Protein AF-A0AAV7Y133-F1 (afdb_monomer_lite)

Radius of gyration: 75.49 Å; chains: 1; bounding box: 147×31×239 Å

Structure (mmCIF, N/CA/C/O backbone):
data_AF-A0AAV7Y133-F1
#
_entry.id   AF-A0AAV7Y133-F1
#
loop_
_atom_site.group_PDB
_atom_site.id
_atom_site.type_symbol
_atom_site.label_atom_id
_atom_site.label_alt_id
_atom_site.label_comp_id
_atom_site.label_asym_id
_atom_site.label_entity_id
_atom_site.label_seq_id
_atom_site.pdbx_PDB_ins_code
_atom_site.Cartn_x
_atom_site.Cartn_y
_atom_site.Cartn_z
_atom_site.occupancy
_atom_site.B_iso_or_equiv
_atom_site.auth_seq_id
_atom_site.auth_comp_id
_atom_site.auth_asym_id
_atom_site.auth_atom_id
_atom_site.pdbx_PDB_model_num
ATOM 1 N N . MET A 1 1 ? -11.295 20.168 42.377 1.00 35.78 1 MET A N 1
ATOM 2 C CA . MET A 1 1 ? -12.541 19.412 42.622 1.00 35.78 1 MET A CA 1
ATOM 3 C C . MET A 1 1 ? -12.724 18.466 41.448 1.00 35.78 1 MET A C 1
ATOM 5 O O . MET A 1 1 ? -12.890 18.943 40.336 1.00 35.78 1 MET A O 1
ATOM 9 N N . SER A 1 2 ? -12.528 17.164 41.669 1.00 39.09 2 SER A N 1
ATOM 10 C CA . SER A 1 2 ? -12.532 16.144 40.611 1.00 39.09 2 SER A CA 1
ATOM 11 C C . SER A 1 2 ? -13.944 15.971 40.058 1.00 39.09 2 SER A C 1
ATOM 13 O O . SER A 1 2 ? -14.876 15.802 40.844 1.00 39.09 2 SER A O 1
ATOM 15 N N . ALA A 1 3 ? -14.109 16.025 38.735 1.00 46.22 3 ALA A N 1
ATOM 16 C CA . ALA A 1 3 ? -15.370 15.689 38.084 1.00 46.22 3 ALA A CA 1
ATOM 17 C C . ALA A 1 3 ? -15.732 14.248 38.469 1.00 46.22 3 ALA A C 1
ATOM 19 O O . ALA A 1 3 ? -14.969 13.325 38.193 1.00 46.22 3 ALA A O 1
ATOM 20 N N . LYS A 1 4 ? -16.847 14.061 39.184 1.00 53.31 4 LYS A N 1
ATOM 21 C CA . LYS A 1 4 ? -17.422 12.733 39.417 1.00 53.31 4 LYS A CA 1
ATOM 22 C C . LYS A 1 4 ? -17.745 12.187 38.029 1.00 53.31 4 LYS A C 1
ATOM 24 O O . LYS A 1 4 ? -18.619 12.739 37.368 1.00 53.31 4 LYS A O 1
ATOM 29 N N . GLU A 1 5 ? -17.006 11.177 37.578 1.00 59.19 5 GLU A N 1
ATOM 30 C CA . GLU A 1 5 ? -17.342 10.418 36.377 1.00 59.19 5 GLU A CA 1
ATOM 31 C C . GLU A 1 5 ? -18.717 9.794 36.607 1.00 59.19 5 GLU A C 1
ATOM 33 O O . GLU A 1 5 ? -18.884 8.796 37.310 1.00 59.19 5 GLU A O 1
ATOM 38 N N . ILE A 1 6 ? -19.730 10.475 36.086 1.00 60.53 6 ILE A N 1
ATOM 39 C CA . ILE A 1 6 ? -21.061 9.930 35.902 1.00 60.53 6 ILE A CA 1
ATOM 40 C C . ILE A 1 6 ? -20.857 8.759 34.935 1.00 60.53 6 ILE A C 1
ATOM 42 O O . ILE A 1 6 ? -20.149 8.887 33.945 1.00 60.53 6 ILE A O 1
ATOM 46 N N . ASN A 1 7 ? -21.328 7.561 35.280 1.00 71.50 7 ASN A N 1
ATOM 47 C CA . ASN A 1 7 ? -21.102 6.412 34.411 1.00 71.50 7 ASN A CA 1
ATOM 48 C C . ASN A 1 7 ? -22.272 5.442 34.496 1.00 71.50 7 ASN A C 1
ATOM 50 O O . ASN A 1 7 ? -22.545 4.832 35.533 1.00 71.50 7 ASN A O 1
ATOM 54 N N . CYS A 1 8 ? -22.970 5.299 33.371 1.00 84.62 8 CYS A N 1
ATOM 55 C CA . CYS A 1 8 ? -23.987 4.273 33.212 1.00 84.62 8 CYS A CA 1
ATOM 56 C C . CYS A 1 8 ? -23.310 2.889 33.197 1.00 84.62 8 CYS A C 1
ATOM 58 O O . CYS A 1 8 ? -22.372 2.707 32.420 1.00 84.62 8 CYS A O 1
ATOM 60 N N . PRO A 1 9 ? -23.809 1.870 33.932 1.00 83.19 9 PRO A N 1
ATOM 61 C CA . PRO A 1 9 ? -23.156 0.552 34.069 1.00 83.19 9 PRO A CA 1
ATOM 62 C C . PRO A 1 9 ? -22.805 -0.192 32.769 1.00 83.19 9 PRO A C 1
ATOM 64 O O . PRO A 1 9 ? -22.041 -1.144 32.769 1.00 83.19 9 PRO A O 1
ATOM 67 N N . CYS A 1 10 ? -23.371 0.229 31.647 1.00 84.69 10 CYS A N 1
ATOM 68 C CA . CYS A 1 10 ? -23.055 -0.253 30.305 1.00 84.69 10 CYS A CA 1
ATOM 69 C C . CYS A 1 10 ? -21.712 0.244 29.717 1.00 84.69 10 CYS A C 1
ATOM 71 O O . CYS A 1 10 ? -21.434 -0.074 28.565 1.00 84.69 10 CYS A O 1
ATOM 73 N N . GLY A 1 11 ? -20.951 1.104 30.410 1.00 81.56 11 GLY A N 1
ATOM 74 C CA . GLY A 1 11 ? -19.594 1.542 30.018 1.00 81.56 11 GLY A CA 1
ATOM 75 C C . GLY A 1 11 ? -19.478 2.471 28.797 1.00 81.56 11 GLY A C 1
ATOM 76 O O . GLY A 1 11 ? -18.395 2.926 28.457 1.00 81.56 11 GLY A O 1
ATOM 77 N N . GLN A 1 12 ? -20.581 2.756 28.111 1.00 80.69 12 GLN A N 1
ATOM 78 C CA . GLN A 1 12 ? -20.617 3.671 26.964 1.00 80.69 12 GLN A CA 1
ATOM 79 C C . GLN A 1 12 ? -20.637 5.145 27.420 1.00 80.69 12 GLN A C 1
ATOM 81 O O . GLN A 1 12 ? -21.245 5.426 28.456 1.00 80.69 12 GLN A O 1
ATOM 86 N N . PRO A 1 13 ? -20.083 6.085 26.627 1.00 78.38 13 PRO A N 1
ATOM 87 C CA . PRO A 1 13 ? -19.916 7.485 27.018 1.00 78.38 13 PRO A CA 1
ATOM 88 C C . PRO A 1 13 ? -21.241 8.198 27.320 1.00 78.38 13 PRO A C 1
ATOM 90 O O . PRO A 1 13 ? -22.284 7.903 26.722 1.00 78.38 13 PRO A O 1
ATOM 93 N N . ASP A 1 14 ? -21.171 9.193 28.204 1.00 80.12 14 ASP A N 1
ATOM 94 C CA . ASP A 1 14 ? -22.294 10.020 28.655 1.00 80.12 14 ASP A CA 1
ATOM 95 C C . ASP A 1 14 ? -22.783 10.990 27.572 1.00 80.12 14 ASP A C 1
ATOM 97 O O . ASP A 1 14 ? 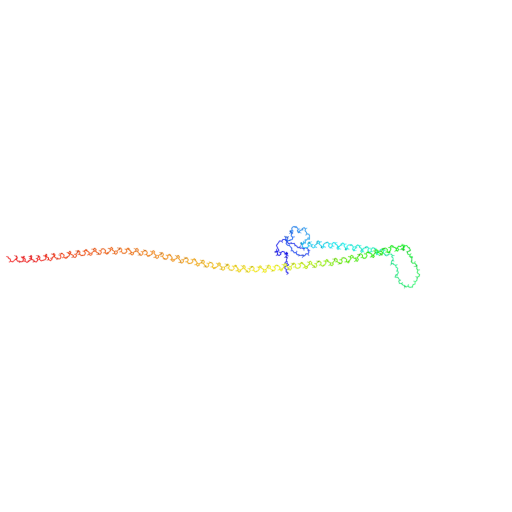-22.552 12.199 27.604 1.00 80.12 14 ASP A O 1
ATOM 101 N N . LYS A 1 15 ? -23.474 10.456 26.565 1.00 79.56 15 LYS A N 1
ATOM 102 C CA . LYS A 1 15 ? -24.118 11.253 25.518 1.00 79.56 15 LYS A CA 1
ATOM 103 C C . LYS A 1 15 ? -25.638 11.181 25.649 1.00 79.56 15 LYS A C 1
ATOM 105 O O . LYS A 1 15 ? -26.231 10.109 25.524 1.00 79.56 15 LYS A O 1
ATOM 110 N N . GLY A 1 16 ? -26.267 12.345 25.822 1.00 86.62 16 GLY A N 1
ATOM 111 C CA . GLY A 1 16 ? -27.721 12.518 25.761 1.00 86.62 16 GLY A CA 1
ATOM 112 C C . GLY A 1 16 ? -28.427 12.536 27.120 1.00 86.62 16 GLY A C 1
ATOM 113 O O . GLY A 1 16 ? -27.882 12.998 28.116 1.00 86.62 16 GLY A O 1
ATOM 114 N N . PHE A 1 17 ? -29.688 12.093 27.140 1.00 91.19 17 PHE A N 1
ATOM 115 C CA . PHE A 1 17 ? -30.528 12.089 28.342 1.00 91.19 17 PHE A CA 1
ATOM 116 C C . PHE A 1 17 ? -30.059 11.029 29.346 1.00 91.19 17 PHE A C 1
ATOM 118 O O . PHE A 1 17 ? -29.989 9.840 29.018 1.00 91.19 17 PHE A O 1
ATOM 125 N N . MET A 1 18 ? -29.809 11.476 30.574 1.00 90.88 18 MET A N 1
ATOM 126 C CA . MET A 1 18 ? -29.428 10.646 31.710 1.00 90.88 18 MET A CA 1
ATOM 127 C C . MET A 1 18 ? -30.472 10.777 32.821 1.00 90.88 18 MET A C 1
ATOM 129 O O . MET A 1 18 ? -31.099 11.826 32.976 1.00 90.88 18 MET A O 1
ATOM 133 N N . ILE A 1 19 ? -30.655 9.710 33.590 1.00 91.88 19 ILE A N 1
ATOM 134 C CA . ILE A 1 19 ? -31.554 9.653 34.740 1.00 91.88 19 ILE A CA 1
ATOM 135 C C . ILE A 1 19 ? -30.846 8.987 35.917 1.00 91.88 19 ILE A C 1
ATOM 137 O O . ILE A 1 19 ? -30.227 7.934 35.769 1.00 91.88 19 ILE A O 1
ATOM 141 N N . GLU A 1 20 ? -30.925 9.610 37.084 1.00 91.62 20 GLU A N 1
ATOM 142 C CA . GLU A 1 20 ? -30.367 9.089 38.328 1.00 91.62 20 GLU A CA 1
ATOM 143 C C . GLU A 1 20 ? -31.380 8.191 39.040 1.00 91.62 20 GLU A C 1
ATOM 145 O O . GLU A 1 20 ? -32.574 8.485 39.086 1.00 91.62 20 GLU A O 1
ATOM 150 N N . CYS A 1 21 ? -30.914 7.073 39.594 1.00 90.25 21 CYS A N 1
ATOM 151 C CA . CYS A 1 21 ? -31.730 6.244 40.474 1.00 90.25 21 CYS A CA 1
ATOM 152 C C . CYS A 1 21 ? -31.817 6.878 41.867 1.00 90.25 21 CYS A C 1
ATOM 154 O O . CYS A 1 21 ? -30.809 6.926 42.567 1.00 90.25 21 CYS A O 1
ATOM 156 N N . ASP A 1 22 ? -33.024 7.205 42.338 1.00 89.81 22 ASP A N 1
ATOM 157 C CA . ASP A 1 22 ? -33.282 7.814 43.661 1.00 89.81 22 ASP A CA 1
ATOM 158 C C . ASP A 1 22 ? -32.864 6.952 44.872 1.00 89.81 22 ASP A C 1
ATOM 160 O O . ASP A 1 22 ? -33.067 7.342 46.021 1.00 89.81 22 ASP A O 1
ATOM 164 N N . ARG A 1 23 ? -32.361 5.732 44.647 1.00 82.31 23 ARG A N 1
ATOM 165 C CA . ARG A 1 23 ? -31.934 4.818 45.718 1.00 82.31 23 ARG A CA 1
ATOM 166 C C . ARG A 1 23 ? -30.438 4.559 45.741 1.00 82.31 23 ARG A C 1
ATOM 168 O O . ARG A 1 23 ? -29.864 4.527 46.820 1.00 82.31 23 ARG A O 1
ATOM 175 N N . CYS A 1 24 ? -29.840 4.265 44.590 1.00 86.19 24 CYS A N 1
ATOM 176 C CA . CYS A 1 24 ? -28.416 3.939 44.515 1.00 86.19 24 CYS A CA 1
ATOM 177 C C . CYS A 1 24 ? -27.563 5.078 43.953 1.00 86.19 24 CYS A C 1
ATOM 179 O O . CYS A 1 24 ? -26.359 4.887 43.843 1.00 86.19 24 CYS A O 1
ATOM 181 N N . GLU A 1 25 ? -28.174 6.206 43.566 1.00 87.06 25 GLU A N 1
ATOM 182 C CA . GLU A 1 25 ? -27.498 7.402 43.027 1.00 87.06 25 GLU A CA 1
ATOM 183 C C . GLU A 1 25 ? -26.647 7.115 41.772 1.00 87.06 25 GLU A C 1
ATOM 185 O O . GLU A 1 25 ? -25.812 7.905 41.338 1.00 87.06 25 GLU A O 1
ATOM 190 N N . VAL A 1 26 ? -26.862 5.950 41.152 1.00 85.44 26 VAL A N 1
ATOM 191 C CA . VAL A 1 26 ? -26.232 5.587 39.885 1.00 85.44 26 VAL A CA 1
ATOM 192 C C . VAL A 1 26 ? -27.018 6.243 38.761 1.00 85.44 26 VAL A C 1
ATOM 194 O O . VAL A 1 26 ? -28.248 6.141 38.699 1.00 85.44 26 VAL A O 1
ATOM 197 N N . TRP A 1 27 ? -26.289 6.875 37.853 1.00 90.75 27 TRP A N 1
ATOM 198 C CA . TRP A 1 27 ? -26.829 7.501 36.659 1.00 90.75 27 TRP A CA 1
ATOM 199 C C . TRP A 1 27 ? -26.917 6.500 35.515 1.00 90.75 27 TRP A C 1
ATOM 201 O O . TRP A 1 27 ? -26.001 5.718 35.281 1.00 90.75 27 TRP A O 1
ATOM 211 N N . TYR A 1 28 ? -28.021 6.535 34.781 1.00 90.69 28 TYR A N 1
ATOM 212 C CA . TYR A 1 28 ? -28.291 5.656 33.653 1.00 90.69 28 TYR A CA 1
ATOM 213 C C . TYR A 1 28 ? -28.605 6.481 32.416 1.00 90.69 28 TYR A C 1
ATOM 215 O O . TYR A 1 28 ? -29.331 7.471 32.488 1.00 90.69 28 TYR A O 1
ATOM 223 N N . ARG A 1 29 ? -28.149 6.026 31.248 1.00 91.88 29 ARG A N 1
ATOM 224 C CA . ARG A 1 29 ? -28.672 6.543 29.981 1.00 91.88 29 ARG A CA 1
ATOM 225 C C . ARG A 1 29 ? -30.146 6.195 29.859 1.00 91.88 29 ARG A C 1
ATOM 227 O O . ARG A 1 29 ? -30.528 5.063 30.149 1.00 91.88 29 ARG A O 1
ATOM 234 N N . GLY A 1 30 ? -30.945 7.123 29.337 1.00 90.44 30 GLY A N 1
ATOM 235 C CA . GLY A 1 30 ? -32.368 6.906 29.063 1.00 90.44 30 GLY A CA 1
ATOM 236 C C . GLY A 1 30 ? -32.668 5.562 28.389 1.00 90.44 30 GLY A C 1
ATOM 237 O O . GLY A 1 30 ? -33.411 4.769 28.962 1.00 90.44 30 GLY A O 1
ATOM 238 N N . PRO A 1 31 ? -32.023 5.234 27.250 1.00 89.69 31 PRO A N 1
ATOM 239 C CA . PRO A 1 31 ? -32.192 3.937 26.596 1.00 89.69 31 PRO A CA 1
ATOM 240 C C . PRO A 1 31 ? -31.869 2.731 27.491 1.00 89.69 31 PRO A C 1
ATOM 242 O O . PRO A 1 31 ? -32.621 1.763 27.493 1.00 89.69 31 PRO A O 1
ATOM 245 N N . CYS A 1 32 ? -30.797 2.793 28.290 1.00 89.38 32 CYS A N 1
ATOM 246 C CA . CYS A 1 32 ? -30.420 1.720 29.220 1.00 89.38 32 CYS A CA 1
ATOM 247 C C . CYS A 1 32 ? -31.411 1.580 30.385 1.00 89.38 32 CYS A C 1
ATOM 249 O O . CYS A 1 32 ? -31.604 0.490 30.913 1.00 89.38 32 CYS A O 1
ATOM 251 N N . ALA A 1 33 ? -32.030 2.688 30.787 1.00 89.00 33 ALA A N 1
ATOM 252 C CA . ALA A 1 33 ? -33.072 2.749 31.803 1.00 89.00 33 ALA A CA 1
ATOM 253 C C . ALA A 1 33 ? -34.471 2.385 31.269 1.00 89.00 33 ALA A C 1
ATOM 255 O O . ALA A 1 33 ? -35.404 2.273 32.065 1.00 89.00 33 ALA A O 1
ATOM 256 N N . GLY A 1 34 ? -34.640 2.242 29.947 1.00 90.38 34 GLY A N 1
ATOM 257 C CA . GLY A 1 34 ? -35.956 2.133 29.312 1.00 90.38 34 GLY A CA 1
ATOM 258 C C . GLY A 1 34 ? -36.814 3.392 29.488 1.00 90.38 34 GLY A C 1
ATOM 259 O O . GLY A 1 34 ? -38.040 3.316 29.461 1.00 90.38 34 GLY A O 1
ATOM 260 N N . GLU A 1 35 ? -36.188 4.551 29.706 1.00 92.75 35 GLU A N 1
ATOM 261 C CA . GLU A 1 35 ? -36.860 5.822 29.963 1.00 92.75 35 GLU A CA 1
ATOM 262 C C . GLU A 1 35 ? -36.503 6.882 28.925 1.00 92.75 35 GLU A C 1
ATOM 264 O O . GLU A 1 35 ? -35.408 6.933 28.365 1.00 92.75 35 GLU A O 1
ATOM 269 N N . THR A 1 36 ? -37.436 7.804 28.718 1.00 92.12 36 THR A N 1
ATOM 270 C CA . THR A 1 36 ? -37.233 8.983 27.875 1.00 92.12 36 THR A CA 1
ATOM 271 C C . THR A 1 36 ? -37.313 10.250 28.717 1.00 92.12 36 THR A C 1
ATOM 273 O O . THR A 1 36 ? -38.000 10.281 29.738 1.00 92.12 36 THR A O 1
ATOM 276 N N . ALA A 1 37 ? -36.692 11.335 28.245 1.00 89.56 37 ALA A N 1
ATOM 277 C CA . ALA A 1 37 ? -36.744 12.639 28.911 1.00 89.56 37 ALA A CA 1
ATOM 278 C C . ALA A 1 37 ? -38.178 13.176 29.103 1.00 89.56 37 ALA A C 1
ATOM 280 O O . ALA A 1 37 ? -38.421 14.014 29.965 1.00 89.56 37 ALA A O 1
ATOM 281 N N . LYS A 1 38 ? -39.140 12.721 28.286 1.00 90.50 38 LYS A N 1
ATOM 282 C CA . LYS A 1 38 ? -40.564 13.058 28.441 1.00 90.50 38 LYS A CA 1
ATOM 283 C C . LYS A 1 38 ? -41.217 12.242 29.559 1.00 90.50 38 LYS A C 1
ATOM 285 O O . LYS A 1 38 ? -41.965 12.795 30.354 1.00 90.50 38 LYS A O 1
ATOM 290 N N . SER A 1 39 ? -40.912 10.946 29.628 1.00 88.06 39 SER A N 1
ATOM 291 C CA . SER A 1 39 ? -41.431 10.030 30.650 1.00 88.06 39 SER A CA 1
ATOM 292 C C . SER A 1 39 ? -40.904 10.363 32.052 1.00 88.06 39 SER A C 1
ATOM 294 O O . SER A 1 39 ? -41.657 10.291 33.022 1.00 88.06 39 SER A O 1
ATOM 296 N N . SER A 1 40 ? -39.643 10.793 32.168 1.00 87.94 40 SER A N 1
ATOM 297 C CA . SER A 1 40 ? -39.028 11.120 33.461 1.00 87.94 40 SER A CA 1
ATOM 298 C C . SER A 1 40 ? -39.624 12.359 34.124 1.00 87.94 40 SER A C 1
ATOM 3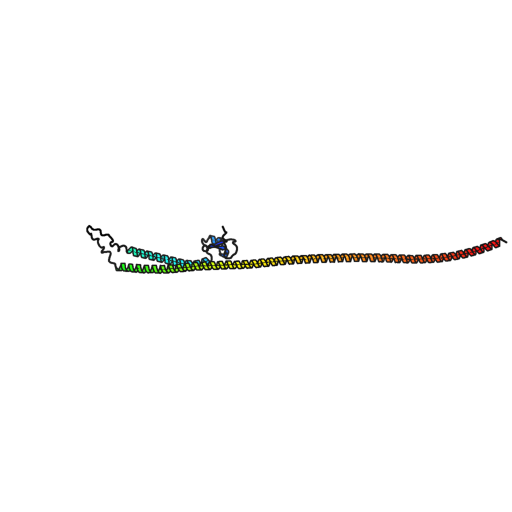00 O O . SER A 1 40 ? -39.805 12.366 35.335 1.00 87.94 40 SER A O 1
ATOM 302 N N . LYS A 1 41 ? -40.014 13.377 33.347 1.00 87.19 41 LYS A N 1
ATOM 303 C CA . LYS A 1 41 ? -40.638 14.604 33.878 1.00 87.19 41 LYS A CA 1
ATOM 304 C C . LYS A 1 41 ? -41.929 14.342 34.657 1.00 87.19 41 LYS A C 1
ATOM 306 O O . LYS A 1 41 ? -42.262 15.110 35.551 1.00 87.19 41 LYS A O 1
ATOM 311 N N . ASN A 1 42 ? -42.629 13.253 34.342 1.00 89.00 42 ASN A N 1
ATOM 312 C CA . ASN A 1 42 ? -43.883 12.874 34.994 1.00 89.00 42 ASN A CA 1
ATOM 313 C C . ASN A 1 42 ? -43.681 11.903 36.172 1.00 89.00 42 ASN A C 1
ATOM 315 O O . ASN A 1 42 ? -44.660 11.426 36.746 1.00 89.00 42 ASN A O 1
ATOM 319 N N . LYS A 1 43 ? -42.432 11.574 36.530 1.00 84.00 43 LYS A N 1
ATOM 320 C CA . LYS A 1 43 ? -42.097 10.626 37.598 1.00 84.00 43 LYS A CA 1
ATOM 321 C C . LYS A 1 43 ? -41.284 11.350 38.676 1.00 84.00 43 LYS A C 1
ATOM 323 O O . LYS A 1 43 ? -40.100 11.581 38.467 1.00 84.00 43 LYS A O 1
ATOM 328 N N . PRO A 1 44 ? -41.877 11.673 39.842 1.00 83.19 44 PRO A N 1
ATOM 329 C CA . PRO A 1 44 ? -41.158 12.372 40.910 1.00 83.19 44 PRO A CA 1
ATOM 330 C C . PRO A 1 44 ? -40.057 11.514 41.544 1.00 83.19 44 PRO A C 1
ATOM 332 O O . PRO A 1 44 ? -39.179 12.059 42.197 1.00 83.19 44 PRO A O 1
ATOM 335 N N . LYS A 1 45 ? -40.130 10.184 41.381 1.00 90.00 45 LYS A N 1
ATOM 336 C CA . LYS A 1 45 ? -39.058 9.247 41.725 1.00 90.00 45 LYS A CA 1
ATOM 337 C C . LYS A 1 45 ? -38.922 8.167 40.660 1.00 90.00 45 LYS A C 1
ATOM 339 O O . LYS A 1 45 ? -39.930 7.597 40.226 1.00 90.00 45 LYS A O 1
ATOM 344 N N . TRP A 1 46 ? -37.692 7.834 40.303 1.00 91.94 46 TRP A N 1
ATOM 345 C CA . TRP A 1 46 ? -37.319 6.744 39.423 1.00 91.94 46 TRP A CA 1
ATOM 346 C C . TRP A 1 46 ? -36.323 5.797 40.104 1.00 91.94 46 TRP A C 1
ATOM 348 O O . TRP A 1 46 ? -35.412 6.190 40.826 1.00 91.94 46 TRP A O 1
ATOM 358 N N . PHE A 1 47 ? -36.502 4.501 39.860 1.00 89.06 47 PHE A N 1
ATOM 359 C CA . PHE A 1 47 ? -35.647 3.454 40.409 1.00 89.06 47 PHE A CA 1
ATOM 360 C C . PHE A 1 47 ? -35.192 2.544 39.274 1.00 89.06 47 PHE A C 1
ATOM 362 O O . PHE A 1 47 ? -36.019 2.157 38.449 1.00 89.06 47 PHE A O 1
ATOM 369 N N . CYS A 1 48 ? -33.915 2.158 39.252 1.00 88.06 48 CYS A N 1
ATOM 370 C CA . CYS A 1 48 ? -33.406 1.197 38.273 1.00 88.06 48 CYS A CA 1
ATOM 371 C C . CYS A 1 48 ? -34.014 -0.198 38.482 1.00 88.06 48 CYS A C 1
ATOM 373 O O . CYS A 1 48 ? -34.525 -0.504 39.560 1.00 88.06 48 CYS A O 1
ATOM 375 N N . GLU A 1 49 ? -33.931 -1.068 37.475 1.00 82.56 49 GLU A N 1
ATOM 376 C CA . GLU A 1 49 ? -34.558 -2.398 37.499 1.00 82.56 49 GLU A CA 1
ATOM 377 C C . GLU A 1 49 ? -34.134 -3.241 38.714 1.00 82.56 49 GLU A C 1
ATOM 379 O O . GLU A 1 49 ? -34.956 -3.891 39.361 1.00 82.56 49 GLU A O 1
ATOM 384 N N . TRP A 1 50 ? -32.865 -3.130 39.115 1.00 80.56 50 TRP A N 1
ATOM 385 C CA . TRP A 1 50 ? -32.343 -3.791 40.311 1.00 80.56 50 TRP A CA 1
ATOM 386 C C . TRP A 1 50 ? -32.983 -3.238 41.589 1.00 80.56 50 TRP A C 1
ATOM 388 O O . TRP A 1 50 ? -33.432 -3.993 42.453 1.00 80.56 50 TRP A O 1
ATOM 398 N N . CYS A 1 51 ? -33.107 -1.912 41.691 1.00 81.56 51 CYS A N 1
ATOM 399 C CA . CYS A 1 51 ? -33.757 -1.259 42.824 1.00 81.56 51 CYS A CA 1
ATOM 400 C C . CYS A 1 51 ? -35.279 -1.483 42.850 1.00 81.56 51 CYS A C 1
ATOM 402 O O . CYS A 1 51 ? -35.850 -1.561 43.939 1.00 81.56 51 CYS A O 1
ATOM 404 N N . LYS A 1 52 ? -35.940 -1.641 41.694 1.00 80.81 52 LYS A N 1
ATOM 405 C CA . LYS A 1 52 ?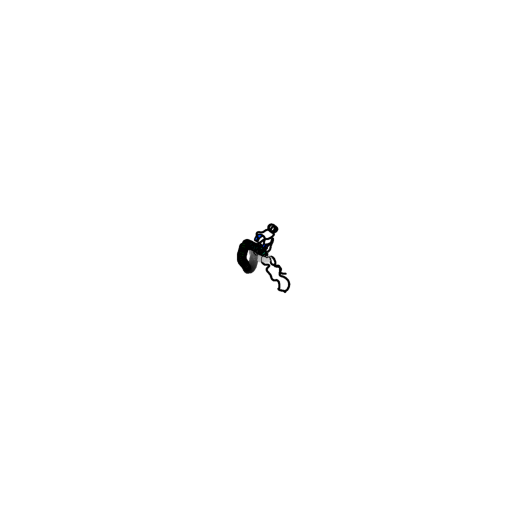 -37.368 -1.996 41.602 1.00 80.81 52 LYS A CA 1
ATOM 406 C C . LYS A 1 52 ? -37.643 -3.393 42.167 1.00 80.81 52 LYS A C 1
ATOM 408 O O . LYS A 1 52 ? -38.578 -3.543 42.952 1.00 80.81 52 LYS A O 1
ATOM 413 N N . GLY A 1 53 ? -36.818 -4.391 41.832 1.00 67.81 53 GLY A N 1
ATOM 414 C CA . GLY A 1 53 ? -36.962 -5.760 42.353 1.00 67.81 53 GLY A CA 1
ATOM 415 C C . GLY A 1 53 ? -36.805 -5.832 43.875 1.00 67.81 53 GLY A C 1
ATOM 416 O O . GLY A 1 53 ? -37.614 -6.448 44.571 1.00 67.81 53 GLY A O 1
ATOM 417 N N . LEU A 1 54 ? -35.834 -5.095 44.420 1.00 59.97 54 LEU A N 1
ATOM 418 C CA . LEU A 1 54 ? -35.655 -4.955 45.868 1.00 59.97 54 LEU A CA 1
ATOM 419 C C . LEU A 1 54 ? -36.831 -4.235 46.537 1.00 59.97 54 LEU A C 1
ATOM 421 O O . LEU A 1 54 ? -37.211 -4.603 47.647 1.00 59.97 54 LEU A O 1
ATOM 425 N N . ARG A 1 55 ? -37.440 -3.249 45.865 1.00 56.78 55 ARG A N 1
ATOM 426 C CA . ARG A 1 55 ? -38.586 -2.490 46.381 1.00 56.78 55 ARG A CA 1
ATOM 427 C C . ARG A 1 55 ? -39.792 -3.382 46.650 1.00 56.78 55 ARG A C 1
ATOM 429 O O . ARG A 1 55 ? -40.432 -3.177 47.670 1.00 56.78 55 ARG A O 1
ATOM 436 N N . LEU A 1 56 ? -40.102 -4.372 45.812 1.00 55.75 56 LEU A N 1
ATOM 437 C CA . LEU A 1 56 ? -41.246 -5.266 46.055 1.00 55.75 56 LEU A CA 1
ATOM 438 C C . LEU A 1 56 ? -41.066 -6.089 47.339 1.00 55.75 56 LEU A C 1
ATOM 440 O O . LEU A 1 56 ? -41.991 -6.195 48.150 1.00 55.75 56 LEU A O 1
ATOM 444 N N . HIS A 1 57 ? -39.858 -6.604 47.574 1.00 57.72 57 HIS A N 1
ATOM 445 C CA . HIS A 1 57 ? -39.583 -7.421 48.753 1.00 57.72 57 HIS A CA 1
ATOM 446 C C . HIS A 1 57 ? -39.453 -6.570 50.027 1.00 57.72 57 HIS A C 1
ATOM 448 O O . HIS A 1 57 ? -40.072 -6.888 51.044 1.00 57.72 57 HIS A O 1
ATOM 454 N N . PHE A 1 58 ? -38.757 -5.428 49.946 1.00 57.16 58 PHE A N 1
ATOM 455 C CA . PHE A 1 58 ? -38.654 -4.461 51.045 1.00 57.16 58 PHE A CA 1
ATOM 456 C C . PHE A 1 58 ? -39.999 -3.862 51.424 1.00 57.16 58 PHE A C 1
ATOM 458 O O . PHE A 1 58 ? -40.322 -3.785 52.599 1.00 57.16 58 PHE A O 1
ATOM 465 N N . HIS A 1 59 ? -40.811 -3.461 50.451 1.00 59.94 59 HIS A N 1
ATOM 466 C CA . HIS A 1 59 ? -42.107 -2.843 50.709 1.00 59.94 59 HIS A CA 1
ATOM 467 C C . HIS A 1 59 ? -43.086 -3.817 51.372 1.00 59.94 59 HIS A C 1
ATOM 469 O O . HIS A 1 59 ? -43.882 -3.407 52.209 1.00 59.94 59 HIS A O 1
ATOM 475 N N . THR A 1 60 ? -43.006 -5.111 51.054 1.00 63.47 60 THR A N 1
ATOM 476 C CA . THR A 1 60 ? -43.803 -6.146 51.730 1.00 63.47 60 THR A CA 1
ATOM 477 C C . THR A 1 60 ? -43.351 -6.333 53.185 1.00 63.47 60 THR A C 1
ATOM 479 O O . THR A 1 60 ? -44.189 -6.412 54.082 1.00 63.47 60 THR A O 1
ATOM 482 N N . LEU A 1 61 ? -42.037 -6.322 53.442 1.00 58.78 61 LEU A N 1
ATOM 483 C CA . LEU A 1 61 ? -41.479 -6.409 54.797 1.00 58.78 61 LEU A CA 1
ATOM 484 C C . LEU A 1 61 ? -41.768 -5.150 55.628 1.00 58.78 61 LEU A C 1
ATOM 486 O O . LEU A 1 61 ? -42.231 -5.279 56.758 1.00 58.78 61 LEU A O 1
ATOM 490 N N . LEU A 1 62 ? -41.589 -3.958 55.054 1.00 62.91 62 LEU A N 1
ATOM 491 C CA . LEU A 1 62 ? -41.888 -2.667 55.682 1.00 62.91 62 LEU A CA 1
ATOM 492 C C . LEU A 1 62 ? -43.381 -2.530 55.990 1.00 62.91 62 LEU A C 1
ATOM 494 O O . LEU A 1 62 ? -43.733 -2.184 57.108 1.00 62.91 62 LEU A O 1
ATOM 498 N N . LYS A 1 63 ? -44.273 -2.912 55.064 1.00 67.75 63 LYS A N 1
ATOM 499 C CA . LYS A 1 63 ? -45.720 -2.967 55.339 1.00 67.75 63 LYS A CA 1
ATOM 500 C C . LYS A 1 63 ? -46.055 -3.912 56.493 1.00 67.75 63 LYS A C 1
ATOM 502 O O . LYS A 1 63 ? -46.910 -3.592 57.315 1.00 67.75 63 LYS A O 1
ATOM 507 N N . GLY A 1 64 ? -45.398 -5.072 56.556 1.00 68.38 64 GLY A N 1
ATOM 508 C CA . GLY A 1 64 ? -45.548 -6.011 57.668 1.00 68.38 64 GLY A CA 1
ATOM 509 C C . GLY A 1 64 ? -45.026 -5.450 58.995 1.00 68.38 64 GLY A C 1
ATOM 510 O O . GLY A 1 64 ? -45.637 -5.678 60.036 1.00 68.38 64 GLY A O 1
ATOM 511 N N . GLN A 1 65 ? -43.930 -4.691 58.953 1.00 68.88 65 GLN A N 1
ATOM 512 C CA . GLN A 1 65 ? -43.319 -4.033 60.106 1.00 68.88 65 GLN A CA 1
ATOM 513 C C . GLN A 1 65 ? -44.189 -2.876 60.622 1.00 68.88 65 GLN A C 1
ATOM 515 O O . GLN A 1 65 ? -44.496 -2.839 61.809 1.00 68.88 65 GLN A O 1
ATOM 520 N N . ASP A 1 66 ? -44.700 -2.019 59.736 1.00 71.38 66 ASP A N 1
ATOM 521 C CA . ASP A 1 66 ? -45.640 -0.939 60.067 1.00 71.38 66 ASP A CA 1
ATOM 522 C C . ASP A 1 66 ? -46.946 -1.478 60.657 1.00 71.38 66 ASP A C 1
ATOM 524 O O . ASP A 1 66 ? -47.503 -0.907 61.596 1.00 71.38 66 ASP A O 1
ATOM 528 N N . ALA A 1 67 ? -47.452 -2.595 60.122 1.00 75.69 67 ALA A N 1
ATOM 529 C CA . ALA A 1 67 ? -48.635 -3.256 60.660 1.00 75.69 67 ALA A CA 1
ATOM 530 C C . ALA A 1 67 ? -48.397 -3.798 62.080 1.00 75.69 67 ALA A C 1
ATOM 532 O O . ALA A 1 67 ? -49.303 -3.733 62.911 1.00 75.69 67 ALA A O 1
ATOM 533 N N . LEU A 1 68 ? -47.194 -4.305 62.373 1.00 69.38 68 LEU A N 1
ATOM 534 C CA . LEU A 1 68 ? -46.799 -4.748 63.713 1.00 69.38 68 LEU A CA 1
ATOM 535 C C . LEU A 1 68 ? -46.639 -3.568 64.678 1.00 69.38 68 LEU A C 1
ATOM 537 O O . LEU A 1 68 ? -47.232 -3.598 65.751 1.00 69.38 68 LEU A O 1
ATOM 541 N N . VAL A 1 69 ? -45.943 -2.501 64.276 1.00 75.44 69 VAL A N 1
ATOM 542 C CA . VAL A 1 69 ? -45.775 -1.278 65.084 1.00 75.44 69 VAL A CA 1
ATOM 543 C C . VAL A 1 69 ? -47.132 -0.668 65.442 1.00 75.44 69 VAL A C 1
ATOM 545 O O . VAL A 1 69 ? -47.387 -0.342 66.598 1.00 75.44 69 VAL A O 1
ATOM 548 N N . LYS A 1 70 ? -48.062 -0.593 64.481 1.00 80.81 70 LYS A N 1
ATOM 549 C CA . LYS A 1 70 ? -49.433 -0.121 64.734 1.00 80.81 70 LYS A CA 1
ATOM 550 C C . LYS A 1 70 ? -50.207 -1.021 65.700 1.00 80.81 70 LYS A C 1
ATOM 552 O O . LYS A 1 70 ? -51.020 -0.511 66.469 1.00 80.81 70 LYS A O 1
ATOM 557 N N . LYS A 1 71 ? -49.987 -2.342 65.660 1.00 77.06 71 LYS A N 1
ATOM 558 C CA . LYS A 1 71 ? -50.597 -3.292 66.607 1.00 77.06 71 LYS A CA 1
ATOM 559 C C . LYS A 1 71 ? -50.033 -3.113 68.016 1.00 77.06 71 LYS A C 1
ATOM 561 O O . LYS A 1 71 ? -50.827 -3.030 68.946 1.00 77.06 71 LYS A O 1
ATOM 566 N N . VAL A 1 72 ? -48.713 -2.990 68.162 1.00 71.56 72 VAL A N 1
ATOM 567 C CA . VAL A 1 72 ? -48.050 -2.732 69.454 1.00 71.56 72 VAL A CA 1
ATOM 568 C C . VAL A 1 72 ? -48.553 -1.418 70.056 1.00 71.56 72 VAL A C 1
ATOM 570 O O . VAL A 1 72 ? -49.130 -1.437 71.137 1.00 71.56 72 VAL A O 1
ATOM 573 N N . ALA A 1 73 ? -48.532 -0.319 69.296 1.00 75.88 73 ALA A N 1
ATOM 574 C CA . ALA A 1 73 ? -49.031 0.985 69.750 1.00 75.88 73 ALA A CA 1
ATOM 575 C C . ALA A 1 73 ? -50.537 1.004 70.095 1.00 75.88 73 ALA A C 1
ATOM 577 O O . ALA A 1 73 ? -51.030 1.889 70.799 1.00 75.88 73 ALA A O 1
ATOM 578 N N . LYS A 1 74 ? -51.326 0.062 69.559 1.00 85.06 74 LYS A N 1
ATOM 579 C CA . LYS A 1 74 ? -52.730 -0.121 69.956 1.00 85.06 74 LYS A CA 1
ATOM 580 C C . LYS A 1 74 ? -52.828 -0.839 71.305 1.00 85.06 74 LYS A C 1
ATOM 582 O O . LYS A 1 74 ? -53.578 -0.381 72.159 1.00 85.06 74 LYS A O 1
ATOM 587 N N . LEU A 1 75 ? -52.071 -1.919 71.494 1.00 73.31 75 LEU A N 1
ATOM 588 C CA . LEU A 1 75 ? -52.050 -2.688 72.742 1.00 73.31 75 LEU A CA 1
ATOM 589 C C . LEU A 1 75 ? -51.464 -1.873 73.905 1.00 73.31 75 LEU A C 1
ATOM 591 O O . LEU A 1 75 ? -51.986 -1.936 75.011 1.00 73.31 75 LEU A O 1
ATOM 595 N N . GLU A 1 76 ? -50.446 -1.047 73.659 1.00 73.31 76 GLU A N 1
ATOM 596 C CA . GLU A 1 76 ? -49.883 -0.130 74.662 1.00 73.31 76 GLU A CA 1
ATOM 597 C C . GLU A 1 76 ? -50.912 0.897 75.155 1.00 73.31 76 GLU A C 1
ATOM 599 O O . GLU A 1 76 ? -50.986 1.180 76.351 1.00 73.31 76 GLU A O 1
ATOM 604 N N . ARG A 1 77 ? -51.753 1.424 74.253 1.00 76.31 77 ARG A N 1
ATOM 605 C CA . ARG A 1 77 ? -52.865 2.310 74.629 1.00 76.31 77 ARG A CA 1
ATOM 606 C C . ARG A 1 77 ? -53.920 1.587 75.462 1.00 76.31 77 ARG A C 1
ATOM 608 O O . ARG A 1 77 ? -54.358 2.126 76.470 1.00 76.31 77 ARG A O 1
ATOM 615 N N . GLU A 1 78 ? -54.264 0.356 75.095 1.00 77.75 78 GLU A N 1
ATOM 616 C CA . GLU A 1 78 ? -55.188 -0.487 75.866 1.00 77.75 78 GLU A CA 1
ATOM 617 C C . GLU A 1 78 ? -54.631 -0.796 77.272 1.00 77.75 78 GLU A C 1
ATOM 619 O O . GLU A 1 78 ? -55.355 -0.729 78.262 1.00 77.75 78 GLU A O 1
ATOM 624 N N . ILE A 1 79 ? -53.320 -1.040 77.395 1.00 72.31 79 ILE A N 1
ATOM 625 C CA . ILE A 1 79 ? -52.619 -1.180 78.684 1.00 72.31 79 ILE A CA 1
ATOM 626 C C . ILE A 1 79 ? -52.726 0.104 79.519 1.00 72.31 79 ILE A C 1
ATOM 628 O O . ILE A 1 79 ? -52.995 0.030 80.719 1.00 72.31 79 ILE A O 1
ATOM 632 N N . LEU A 1 80 ? -52.522 1.274 78.909 1.00 73.12 80 LEU A N 1
ATOM 633 C CA . LEU A 1 80 ? -52.644 2.577 79.573 1.00 73.12 80 LEU A CA 1
ATOM 634 C C . LEU A 1 80 ? -54.068 2.834 80.084 1.00 73.12 80 LEU A C 1
ATOM 636 O O . LEU A 1 80 ? -54.227 3.252 81.228 1.00 73.12 80 LEU A O 1
ATOM 640 N N . GLU A 1 81 ? -55.094 2.523 79.292 1.00 75.19 81 GLU A N 1
ATOM 641 C CA . GLU A 1 81 ? -56.504 2.631 79.699 1.00 75.19 81 GLU A CA 1
ATOM 642 C C . GLU A 1 81 ? -56.839 1.672 80.853 1.00 75.19 81 GLU A C 1
ATOM 644 O O . GLU A 1 81 ? -57.453 2.069 81.847 1.00 75.19 81 GLU A O 1
ATOM 649 N N . LEU A 1 82 ? -56.368 0.422 80.784 1.00 68.75 82 LEU A N 1
ATOM 650 C CA . LEU A 1 82 ? -56.529 -0.563 81.860 1.00 68.75 82 LEU A CA 1
ATOM 651 C C . LEU A 1 82 ? -55.813 -0.141 83.155 1.00 68.75 82 LEU A C 1
ATOM 653 O O . LEU A 1 82 ? -56.311 -0.420 84.246 1.00 68.75 82 LEU A O 1
ATOM 657 N N . ARG A 1 83 ? -54.667 0.547 83.053 1.00 66.19 83 ARG A N 1
ATOM 658 C CA . ARG A 1 83 ? -53.945 1.127 84.200 1.00 66.19 83 ARG A CA 1
ATOM 659 C C . ARG A 1 83 ? -54.643 2.376 84.751 1.00 66.19 83 ARG A C 1
ATOM 661 O O . ARG A 1 83 ? -54.716 2.521 85.966 1.00 66.19 83 ARG A O 1
ATOM 668 N N . GLY A 1 84 ? -55.201 3.237 83.897 1.00 58.59 84 GLY A N 1
ATOM 669 C CA . GLY A 1 84 ? -55.968 4.425 84.300 1.00 58.59 84 GLY A CA 1
ATOM 670 C C . GLY A 1 84 ? -57.255 4.081 85.056 1.00 58.59 84 GLY A C 1
ATOM 671 O O . GLY A 1 84 ? -57.586 4.726 86.047 1.00 58.59 84 GLY A O 1
ATOM 672 N N . ASN A 1 85 ? -57.915 2.980 84.690 1.00 54.88 85 ASN A N 1
ATOM 673 C CA . ASN A 1 85 ? -59.083 2.453 85.408 1.00 54.88 85 ASN A CA 1
ATOM 674 C C . ASN A 1 85 ? -58.747 1.842 86.788 1.00 54.88 85 ASN A C 1
ATOM 676 O O . ASN A 1 85 ? -59.651 1.479 87.536 1.00 54.88 85 ASN A O 1
ATOM 680 N N . ARG A 1 86 ? -57.459 1.747 87.154 1.00 44.81 86 ARG A N 1
ATOM 681 C CA . ARG A 1 86 ? -56.980 1.337 88.488 1.00 44.81 86 ARG A CA 1
ATOM 682 C C . ARG A 1 86 ? -56.856 2.523 89.465 1.00 44.81 86 ARG A C 1
ATOM 684 O O . ARG A 1 86 ? -56.564 2.332 90.643 1.00 44.81 86 ARG A O 1
ATOM 691 N N . TRP A 1 87 ? -57.080 3.757 89.009 1.00 42.59 87 TRP A N 1
ATOM 692 C CA . TRP A 1 87 ? -56.714 4.974 89.746 1.00 42.59 87 TRP A CA 1
ATOM 693 C C . TRP A 1 87 ? -57.665 5.387 90.891 1.00 42.59 87 TRP A C 1
ATOM 695 O O . TRP A 1 87 ? -57.500 6.458 91.468 1.00 42.59 87 TRP A O 1
ATOM 705 N N . CYS A 1 88 ? -58.621 4.539 91.286 1.00 44.53 88 CYS A N 1
ATOM 706 C CA . CYS A 1 88 ? -59.441 4.757 92.489 1.00 44.53 88 CYS A CA 1
ATOM 707 C C . CYS A 1 88 ? -59.085 3.843 93.676 1.00 44.53 88 CYS A C 1
ATOM 709 O O . CYS A 1 88 ? -59.657 4.017 94.747 1.00 44.53 88 CYS A O 1
ATOM 711 N N . SER A 1 89 ? -58.148 2.900 93.530 1.00 43.72 89 SER A N 1
ATOM 712 C CA . SER A 1 89 ? -57.894 1.863 94.552 1.00 43.72 89 SER A CA 1
ATOM 713 C C . SER A 1 89 ? -56.585 2.004 95.344 1.00 43.72 89 SER A C 1
ATOM 715 O O . SER A 1 89 ? -56.344 1.202 96.237 1.00 43.72 89 SER A O 1
ATOM 717 N N . GLU A 1 90 ? -55.743 3.008 95.065 1.00 41.53 90 GLU A N 1
ATOM 718 C CA . GLU A 1 90 ? -54.365 3.057 95.598 1.00 41.53 90 GLU A CA 1
ATOM 719 C C . GLU A 1 90 ? -53.969 4.438 96.161 1.00 41.53 90 GLU A C 1
ATOM 721 O O . GLU A 1 90 ? -52.851 4.912 95.990 1.00 41.53 90 GLU A O 1
ATOM 726 N N . LYS A 1 91 ? -54.897 5.102 96.863 1.00 44.06 91 LYS A N 1
ATOM 727 C CA . LYS A 1 91 ? -54.559 6.143 97.851 1.00 44.06 91 LYS A CA 1
ATOM 728 C C . LYS A 1 91 ? -54.811 5.593 99.254 1.00 44.06 91 LYS A C 1
ATOM 730 O O . LYS A 1 91 ? -55.835 5.880 99.864 1.00 44.06 91 LYS A O 1
ATOM 735 N N . VAL A 1 92 ? -53.871 4.797 99.761 1.00 46.25 92 VAL A N 1
ATOM 736 C CA . VAL A 1 92 ? -53.785 4.461 101.188 1.00 46.25 92 VAL A CA 1
ATOM 737 C C . VAL A 1 92 ? -52.393 4.852 101.685 1.00 46.25 92 VAL A C 1
ATOM 739 O O . VAL A 1 92 ? -51.424 4.132 101.495 1.00 46.25 92 VAL A O 1
ATOM 742 N N . VAL A 1 93 ? -52.361 6.043 102.288 1.00 45.09 93 VAL A N 1
ATOM 743 C CA . VAL A 1 93 ? -51.545 6.472 103.436 1.00 45.09 93 VAL A CA 1
ATOM 744 C C . VAL A 1 93 ? -50.022 6.314 103.333 1.00 45.09 93 VAL A C 1
ATOM 746 O O . VAL A 1 93 ? -49.441 5.328 103.774 1.00 45.09 93 VAL A O 1
ATOM 749 N N . THR A 1 94 ? -49.366 7.400 102.930 1.00 45.47 94 THR A N 1
ATOM 750 C CA . THR A 1 94 ? -48.077 7.799 103.510 1.00 45.47 94 THR A CA 1
ATOM 751 C C . THR A 1 94 ? -48.212 9.246 103.975 1.00 45.47 94 THR A C 1
ATOM 753 O O . THR A 1 94 ? -47.876 10.167 103.237 1.00 45.47 94 THR A O 1
ATOM 756 N N . GLU A 1 95 ? -48.769 9.450 105.168 1.00 43.75 95 GLU A N 1
ATOM 757 C CA . GLU A 1 95 ? -48.647 10.723 105.882 1.00 43.75 95 GLU A CA 1
ATOM 758 C C . GLU A 1 95 ? -47.942 10.472 107.214 1.00 43.75 95 GLU A C 1
ATOM 760 O O . GLU A 1 95 ? -48.221 9.509 107.936 1.00 43.75 95 GLU A O 1
ATOM 765 N N . GLU A 1 96 ? -46.948 11.319 107.445 1.00 43.59 96 GLU A N 1
ATOM 766 C CA . GLU A 1 96 ? -46.005 11.332 108.548 1.00 43.59 96 GLU A CA 1
ATOM 767 C C . GLU A 1 96 ? -46.727 11.436 109.897 1.00 43.59 96 GLU A C 1
ATOM 769 O O . GLU A 1 96 ? -47.674 12.202 110.078 1.00 43.59 96 GLU A O 1
ATOM 774 N N . ARG A 1 97 ? -46.263 10.653 110.877 1.00 43.12 97 ARG A N 1
ATOM 775 C CA . ARG A 1 97 ? -46.634 10.851 112.277 1.00 43.12 97 ARG A CA 1
ATOM 776 C C . ARG A 1 97 ? -45.889 12.073 112.797 1.00 43.12 97 ARG A C 1
ATOM 778 O O . ARG A 1 97 ? -44.728 11.940 113.166 1.00 43.12 97 ARG A O 1
ATOM 785 N N . ASP A 1 98 ? -46.597 13.186 112.931 1.00 40.31 98 ASP A N 1
ATOM 786 C CA . ASP A 1 98 ? -46.327 14.140 114.000 1.00 40.31 98 ASP A CA 1
ATOM 787 C C . ASP A 1 98 ? -47.572 14.307 114.875 1.00 40.31 98 ASP A C 1
ATOM 789 O O . ASP A 1 98 ? -48.712 14.432 114.427 1.00 40.31 98 ASP A O 1
ATOM 793 N N . SER A 1 99 ? -47.335 14.161 116.169 1.00 52.12 99 SER A N 1
ATOM 794 C CA . SER A 1 99 ? -48.325 13.985 117.219 1.00 52.12 99 SER A CA 1
ATOM 795 C C . SER A 1 99 ? -48.925 15.312 117.663 1.00 52.12 99 SER A C 1
ATOM 797 O O . SER A 1 99 ? -48.245 16.106 118.301 1.00 52.12 99 SER A O 1
ATOM 799 N N . THR A 1 100 ? -50.216 15.515 117.394 1.00 52.72 100 THR A N 1
ATOM 800 C CA . THR A 1 100 ? -51.272 15.936 118.342 1.00 52.72 100 THR A CA 1
ATOM 801 C C . THR A 1 100 ? -52.537 16.315 117.561 1.00 52.72 100 THR A C 1
ATOM 803 O O . THR A 1 100 ? -52.453 16.957 116.525 1.00 52.72 100 THR A O 1
ATOM 806 N N . SER A 1 101 ? -53.709 15.953 118.101 1.00 45.28 101 SER A N 1
ATOM 807 C CA . SER A 1 101 ? -55.071 16.338 117.665 1.00 45.28 101 SER A CA 1
ATOM 808 C C . SER A 1 101 ? -55.892 15.252 116.945 1.00 45.28 101 SER A C 1
ATOM 810 O O . SER A 1 101 ? -55.658 14.884 115.801 1.00 45.28 101 SER A O 1
ATOM 812 N N . THR A 1 102 ? -56.879 14.743 117.691 1.00 45.78 102 THR A N 1
ATOM 813 C CA . THR A 1 102 ? -58.128 14.060 117.295 1.00 45.78 102 THR A CA 1
ATOM 814 C C . THR A 1 102 ? -58.225 13.475 115.880 1.00 45.78 102 THR A C 1
ATOM 816 O O . THR A 1 102 ? -58.523 14.174 114.912 1.00 45.78 102 THR A O 1
ATOM 819 N N . VAL A 1 103 ? -58.129 12.146 115.800 1.00 41.94 103 VAL A N 1
ATOM 820 C CA . VAL A 1 103 ? -58.472 11.351 114.615 1.00 41.94 103 VAL A CA 1
ATOM 821 C C . VAL A 1 103 ? -59.977 11.465 114.343 1.00 41.94 103 VAL A C 1
ATOM 823 O O . VAL A 1 103 ? -60.791 10.840 115.021 1.00 41.94 103 VAL A O 1
ATOM 826 N N . LYS A 1 104 ? -60.360 12.250 113.331 1.00 44.72 104 LYS A N 1
ATOM 827 C CA . LYS A 1 104 ? -61.646 12.068 112.648 1.00 44.72 104 LYS A CA 1
ATOM 828 C C . LYS A 1 104 ? -61.483 10.908 111.671 1.00 44.72 104 LYS A C 1
ATOM 830 O O . LYS A 1 104 ? -60.662 10.980 110.762 1.00 44.72 104 LYS A O 1
ATOM 835 N N . ALA A 1 105 ? -62.257 9.844 111.872 1.00 44.34 105 ALA A N 1
ATOM 836 C CA . ALA A 1 105 ? -62.359 8.749 110.920 1.00 44.34 105 ALA A CA 1
ATOM 837 C C . ALA A 1 105 ? -62.815 9.299 109.560 1.00 44.34 105 ALA A C 1
ATOM 839 O O . ALA A 1 105 ? -63.906 9.859 109.438 1.00 44.34 105 ALA A O 1
ATOM 840 N N . VAL A 1 106 ? -61.964 9.156 108.546 1.00 45.53 106 VAL A N 1
ATOM 841 C CA . VAL A 1 106 ? -62.365 9.352 107.153 1.00 45.53 106 VAL A CA 1
ATOM 842 C C . VAL A 1 106 ? -63.329 8.211 106.803 1.00 45.53 106 VAL A C 1
ATOM 844 O O . VAL A 1 106 ? -63.014 7.059 107.113 1.00 45.53 106 VAL A O 1
ATOM 847 N N . PRO A 1 107 ? -64.498 8.481 106.195 1.00 43.47 107 PRO A N 1
ATOM 848 C CA . PRO A 1 107 ? -65.443 7.432 105.844 1.00 43.47 107 PRO A CA 1
ATOM 849 C C . PRO A 1 107 ? -64.807 6.489 104.822 1.00 43.47 107 PRO A C 1
ATOM 851 O O . PRO A 1 107 ? -64.432 6.901 103.723 1.00 43.47 107 PRO A O 1
ATOM 854 N N . TYR A 1 108 ? -64.692 5.217 105.187 1.00 46.59 108 TYR A N 1
ATOM 855 C CA . TYR A 1 108 ? -64.411 4.134 104.255 1.00 46.59 108 TYR A CA 1
ATOM 856 C C . TYR A 1 108 ? -65.525 4.108 103.191 1.00 46.59 108 TYR A C 1
ATOM 858 O O . TYR A 1 108 ? -66.705 4.023 103.536 1.00 46.59 108 TYR A O 1
ATOM 866 N N . CYS A 1 109 ? -65.178 4.229 101.899 1.00 41.22 109 CYS A N 1
ATOM 867 C CA . CYS A 1 109 ? -66.136 4.083 100.796 1.00 41.22 109 CYS A CA 1
ATOM 868 C C . CYS A 1 109 ? -66.598 2.620 100.718 1.00 41.22 109 CYS A C 1
ATOM 870 O O . CYS A 1 109 ? -66.062 1.821 99.954 1.00 41.22 109 CYS A O 1
ATOM 872 N N . GLU A 1 110 ? -67.640 2.274 101.468 1.00 44.88 110 GLU A N 1
ATOM 873 C CA . GLU A 1 110 ? -68.270 0.946 101.459 1.00 44.88 110 GLU A CA 1
ATOM 874 C C . GLU A 1 110 ? -68.957 0.614 100.113 1.00 44.88 110 GLU A C 1
ATOM 876 O O . GLU A 1 110 ? -69.378 -0.511 99.871 1.00 44.88 110 GLU A O 1
ATOM 881 N N . LYS A 1 111 ? -69.021 1.582 99.185 1.00 47.19 111 LYS A N 1
ATOM 882 C CA . LYS A 1 111 ? -69.582 1.427 97.831 1.00 47.19 111 LYS A CA 1
ATOM 883 C C . LYS A 1 111 ? -68.552 1.140 96.733 1.00 47.19 111 LYS A C 1
ATOM 885 O O . LYS A 1 111 ? -68.944 0.935 95.589 1.00 47.19 111 LYS A O 1
ATOM 890 N N . CYS A 1 112 ? -67.257 1.137 97.052 1.00 49.00 112 CYS A N 1
ATOM 891 C CA . CYS A 1 112 ? -66.180 1.017 96.065 1.00 49.00 112 CYS A CA 1
ATOM 892 C C . CYS A 1 112 ? -65.579 -0.408 95.975 1.00 49.00 112 CYS A C 1
ATOM 894 O O . CYS A 1 112 ? -64.740 -0.661 95.113 1.00 49.00 112 CYS A O 1
ATOM 896 N N . CYS A 1 113 ? -66.007 -1.344 96.837 1.00 46.16 113 CYS A N 1
ATOM 897 C CA . CYS A 1 113 ? -65.345 -2.640 97.060 1.00 46.16 113 CYS A CA 1
ATOM 898 C C . CYS A 1 113 ? -66.241 -3.875 96.811 1.00 46.16 113 CYS A C 1
ATOM 900 O O . CYS A 1 113 ? -66.128 -4.858 97.538 1.00 46.16 113 CYS A O 1
ATOM 902 N N . THR A 1 114 ? -67.125 -3.877 95.806 1.00 47.81 114 THR A N 1
ATOM 903 C CA . THR A 1 114 ? -67.973 -5.058 95.501 1.00 47.81 114 THR A CA 1
ATOM 904 C C . THR A 1 114 ? -67.665 -5.754 94.181 1.00 47.81 114 THR A C 1
ATOM 906 O O . THR A 1 114 ? -68.505 -6.491 93.683 1.00 47.81 114 THR A O 1
ATOM 909 N N . ASP A 1 115 ? -66.469 -5.586 93.613 1.00 53.69 115 ASP A N 1
ATOM 910 C CA . ASP A 1 115 ? -66.133 -6.312 92.382 1.00 53.69 115 ASP A CA 1
ATOM 911 C C . ASP A 1 115 ? -64.660 -6.763 92.333 1.00 53.69 115 ASP A C 1
ATOM 913 O O . ASP A 1 115 ? -63.886 -6.473 91.414 1.00 53.69 115 ASP A O 1
ATOM 917 N N . HIS A 1 116 ? -64.254 -7.507 93.371 1.00 57.22 116 HIS A N 1
ATOM 918 C CA . HIS A 1 116 ? -62.983 -8.248 93.406 1.00 57.22 116 HIS A CA 1
ATOM 919 C C . HIS A 1 116 ? -62.820 -9.171 92.183 1.00 57.22 116 HIS A C 1
ATOM 921 O O . HIS A 1 116 ? -61.711 -9.386 91.689 1.00 57.22 116 HIS A O 1
ATOM 927 N N . GLU A 1 117 ? -63.931 -9.679 91.648 1.00 64.25 117 GLU A N 1
ATOM 928 C CA . GLU A 1 117 ? -63.938 -10.491 90.436 1.00 64.25 117 GLU A CA 1
ATOM 929 C C . GLU A 1 117 ? -63.642 -9.650 89.181 1.00 64.25 117 GLU A C 1
ATOM 931 O O . GLU A 1 117 ? -62.883 -10.083 88.310 1.00 64.25 117 GLU A O 1
ATOM 936 N N . ALA A 1 118 ? -64.167 -8.422 89.093 1.00 66.19 118 ALA A N 1
ATOM 937 C CA . ALA A 1 118 ? -63.868 -7.508 87.991 1.00 66.19 118 ALA A CA 1
ATOM 938 C C . ALA A 1 118 ? -62.408 -7.026 88.001 1.00 66.19 118 ALA A C 1
ATOM 940 O O . ALA A 1 118 ? -61.764 -6.984 86.950 1.00 66.19 118 ALA A O 1
ATOM 941 N N . THR A 1 119 ? -61.844 -6.729 89.173 1.00 68.75 119 THR A N 1
ATOM 942 C CA . THR A 1 119 ? -60.429 -6.330 89.306 1.00 68.75 119 THR A CA 1
ATOM 943 C C . THR A 1 119 ? -59.467 -7.473 88.972 1.00 68.75 119 THR A C 1
ATOM 945 O O . THR A 1 119 ? -58.502 -7.250 88.235 1.00 68.75 119 THR A O 1
ATOM 948 N N . ALA A 1 120 ? -59.759 -8.710 89.391 1.00 73.44 120 ALA A N 1
ATOM 949 C CA . ALA A 1 120 ? -58.990 -9.895 88.993 1.00 73.44 120 ALA A CA 1
ATOM 950 C C . ALA A 1 120 ? -59.084 -10.172 87.478 1.00 73.44 120 ALA A C 1
ATOM 952 O O . ALA A 1 120 ? -58.078 -10.475 86.828 1.00 73.44 120 ALA A O 1
ATOM 953 N N . LYS A 1 121 ? -60.272 -9.997 86.875 1.00 79.25 121 LYS A N 1
ATOM 954 C CA . LYS A 1 121 ? -60.470 -10.093 85.415 1.00 79.25 121 LYS A CA 1
ATOM 955 C C . LYS A 1 121 ? -59.659 -9.037 84.657 1.00 79.25 121 LYS A C 1
ATOM 957 O O . LYS A 1 121 ? -59.072 -9.356 83.622 1.00 79.25 121 LYS A O 1
ATOM 962 N N . LEU A 1 122 ? -59.591 -7.803 85.161 1.00 74.81 122 LEU A N 1
ATOM 963 C CA . LEU A 1 122 ? -58.782 -6.729 84.571 1.00 74.81 122 LEU A CA 1
ATOM 964 C C . LEU A 1 122 ? -57.277 -6.987 84.719 1.00 74.81 122 LEU A C 1
ATOM 966 O O . LEU A 1 122 ? -56.536 -6.785 83.761 1.00 74.81 122 LEU A O 1
ATOM 970 N N . GLN A 1 123 ? -56.823 -7.491 85.870 1.00 75.56 123 GLN A N 1
ATOM 971 C CA . GLN A 1 123 ? -55.424 -7.890 86.075 1.00 75.56 123 GLN A CA 1
ATOM 972 C C . GLN A 1 123 ? -54.994 -9.013 85.131 1.00 75.56 123 GLN A C 1
ATOM 974 O O . GLN A 1 123 ? -53.924 -8.926 84.529 1.00 75.56 123 GLN A O 1
ATOM 979 N N . LYS A 1 124 ? -55.841 -10.031 84.950 1.00 84.19 124 LYS A N 1
ATOM 980 C CA . LYS A 1 124 ? -55.581 -11.111 83.995 1.00 84.19 124 LYS A CA 1
ATOM 981 C C . LYS A 1 124 ? -55.496 -10.582 82.563 1.00 84.19 124 LYS A C 1
ATOM 983 O O . LYS A 1 124 ? -54.518 -10.855 81.878 1.00 84.19 124 LYS A O 1
ATOM 988 N N . LYS A 1 125 ? -56.454 -9.744 82.142 1.00 82.44 125 LYS A N 1
ATOM 989 C CA . LYS A 1 125 ? -56.413 -9.088 80.823 1.00 82.44 125 LYS A CA 1
ATOM 990 C C . LYS A 1 125 ? -55.144 -8.259 80.628 1.00 82.44 125 LYS A C 1
ATOM 992 O O . LYS A 1 125 ? -54.536 -8.344 79.572 1.00 82.44 125 LYS A O 1
ATOM 997 N N . LEU A 1 126 ? -54.722 -7.494 81.636 1.00 79.19 126 LEU A N 1
ATOM 998 C CA . LEU A 1 126 ? -53.493 -6.702 81.580 1.00 79.19 126 LEU A CA 1
ATOM 999 C C . LEU A 1 126 ? -52.252 -7.589 81.391 1.00 79.19 126 LEU A C 1
ATOM 1001 O O . LEU A 1 126 ? -51.412 -7.282 80.549 1.00 79.19 126 LEU A O 1
ATOM 1005 N N . SER A 1 127 ? -52.159 -8.695 82.134 1.00 83.69 127 SER A N 1
ATOM 1006 C CA . SER A 1 127 ? -51.074 -9.676 81.999 1.00 83.69 127 SER A CA 1
ATOM 1007 C C . SER A 1 127 ? -51.060 -10.329 80.612 1.00 83.69 127 SER A C 1
ATOM 1009 O O . SER A 1 127 ? -50.011 -10.395 79.973 1.00 83.69 127 SER A O 1
ATOM 1011 N N . ASP A 1 128 ? -52.222 -10.763 80.116 1.00 85.88 128 ASP A N 1
ATOM 1012 C CA . ASP A 1 128 ? -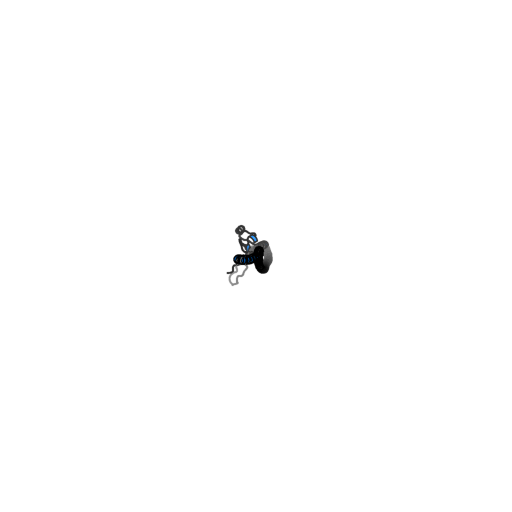52.362 -11.388 78.795 1.00 85.88 128 ASP A CA 1
ATOM 1013 C C . ASP A 1 128 ? -52.008 -10.407 77.660 1.00 85.88 128 ASP A C 1
ATOM 1015 O O . ASP A 1 128 ? -51.405 -10.787 76.654 1.00 85.88 128 ASP A O 1
ATOM 1019 N N . THR A 1 129 ? -52.375 -9.129 77.804 1.00 76.62 129 THR A N 1
ATOM 1020 C CA . THR A 1 129 ? -52.034 -8.070 76.843 1.00 76.62 129 THR A CA 1
ATOM 1021 C C . THR A 1 129 ? -50.546 -7.732 76.888 1.00 76.62 129 THR A C 1
ATOM 1023 O O . THR A 1 129 ? -49.940 -7.577 75.829 1.00 76.62 129 THR A O 1
ATOM 1026 N N . GLN A 1 130 ? -49.930 -7.697 78.075 1.00 80.75 130 GLN A N 1
ATOM 1027 C CA . GLN A 1 130 ? -48.489 -7.475 78.214 1.00 80.75 130 GLN A CA 1
ATOM 1028 C C . GLN A 1 130 ? -47.680 -8.604 77.557 1.00 80.75 130 GLN A C 1
ATOM 1030 O O . GLN A 1 130 ? -46.807 -8.327 76.744 1.00 80.75 130 GLN A O 1
ATOM 1035 N N . GLN A 1 131 ? -48.040 -9.872 77.787 1.00 88.00 131 GLN A N 1
ATOM 1036 C CA . GLN A 1 131 ? -47.379 -11.008 77.125 1.00 88.00 131 GLN A CA 1
ATOM 1037 C C . GLN A 1 131 ? -47.476 -10.949 75.592 1.00 88.00 131 GLN A C 1
ATOM 1039 O O . GLN A 1 131 ? -46.545 -11.340 74.884 1.00 88.00 131 GLN A O 1
ATOM 1044 N N . LYS A 1 132 ? -48.596 -10.448 75.052 1.00 87.19 132 LYS A N 1
ATOM 1045 C CA . LYS A 1 132 ? -48.751 -10.235 73.604 1.00 87.19 132 LYS A CA 1
ATOM 1046 C C . LYS A 1 132 ? -47.840 -9.127 73.084 1.00 87.19 132 LYS A C 1
ATOM 1048 O O . LYS A 1 132 ? -47.306 -9.283 71.989 1.00 87.19 132 LYS A O 1
ATOM 1053 N N . VAL A 1 133 ? -47.669 -8.034 73.830 1.00 80.94 133 VAL A N 1
ATOM 1054 C CA . VAL A 1 133 ? -46.732 -6.957 73.469 1.00 80.94 133 VAL A CA 1
ATOM 1055 C C . VAL A 1 133 ? -45.308 -7.504 73.417 1.00 80.94 133 VAL A C 1
ATOM 1057 O O . VAL A 1 133 ? -44.677 -7.408 72.366 1.00 80.94 133 VAL A O 1
ATOM 1060 N N . ASP A 1 134 ? -44.865 -8.192 74.469 1.00 85.62 134 ASP A N 1
ATOM 1061 C CA . ASP A 1 134 ? -43.512 -8.755 74.553 1.00 85.62 134 ASP A CA 1
ATOM 1062 C C . ASP A 1 134 ? -43.242 -9.744 73.396 1.00 85.62 134 ASP A C 1
ATOM 1064 O O . ASP A 1 134 ? -42.188 -9.724 72.755 1.00 85.62 134 ASP A O 1
ATOM 1068 N N . SER A 1 135 ? -44.230 -10.583 73.055 1.00 89.06 135 SER A N 1
ATOM 1069 C CA . SER A 1 135 ? -44.142 -11.513 71.921 1.00 89.06 135 SER A CA 1
ATOM 1070 C C . SER A 1 135 ? -44.004 -10.794 70.570 1.00 89.06 135 SER A C 1
ATOM 1072 O O . SER A 1 135 ? -43.180 -11.187 69.735 1.00 89.06 135 SER A O 1
ATOM 1074 N N . LEU A 1 136 ? -44.767 -9.717 70.354 1.00 83.81 136 LEU A N 1
ATOM 1075 C CA . LEU A 1 136 ? -44.710 -8.926 69.122 1.00 83.81 136 LEU A CA 1
ATOM 1076 C C . LEU A 1 136 ? -43.410 -8.117 69.010 1.00 83.81 136 LEU A C 1
ATOM 1078 O O . LEU A 1 136 ? -42.887 -7.972 67.904 1.00 83.81 136 LEU A O 1
ATOM 1082 N N . GLU A 1 137 ? -42.855 -7.632 70.121 1.00 83.50 137 GLU A N 1
ATOM 1083 C CA . GLU A 1 137 ? -41.553 -6.955 70.147 1.00 83.50 137 GLU A CA 1
ATOM 1084 C C . GLU A 1 137 ? -40.405 -7.896 69.762 1.00 83.50 137 GLU A C 1
ATOM 1086 O O . GLU A 1 137 ? -39.517 -7.520 68.987 1.00 83.50 137 GLU A O 1
ATOM 1091 N N . ILE A 1 138 ? -40.438 -9.147 70.234 1.00 88.12 138 ILE A N 1
ATOM 1092 C CA . ILE A 1 138 ? -39.475 -10.180 69.826 1.00 88.12 138 ILE A CA 1
ATOM 1093 C C . ILE A 1 138 ? -39.571 -10.429 68.313 1.00 88.12 138 ILE A C 1
ATOM 1095 O O . ILE A 1 138 ? -38.543 -10.455 67.624 1.00 88.12 138 ILE A O 1
ATOM 1099 N N . GLU A 1 139 ? -40.786 -10.563 67.768 1.00 86.69 139 GLU A N 1
ATOM 1100 C CA . GLU A 1 139 ? -40.995 -10.754 66.326 1.00 86.69 139 GLU A CA 1
ATOM 1101 C C . GLU A 1 139 ? -40.504 -9.542 65.514 1.00 86.69 139 GLU A C 1
ATOM 1103 O O . GLU A 1 139 ? -39.838 -9.700 64.482 1.00 86.69 139 GLU A O 1
ATOM 1108 N N . LEU A 1 140 ? -40.778 -8.327 65.997 1.00 83.88 140 LEU A N 1
ATOM 1109 C CA . LEU A 1 140 ? -40.343 -7.077 65.380 1.00 83.88 140 LEU A CA 1
ATOM 1110 C C . LEU A 1 140 ? -38.812 -6.987 65.322 1.00 83.88 140 LEU A C 1
ATOM 1112 O O . LEU A 1 140 ? -38.240 -6.710 64.263 1.00 83.88 140 LEU A O 1
ATOM 1116 N N . ASN A 1 141 ? -38.138 -7.299 66.429 1.00 83.50 141 ASN A N 1
ATOM 1117 C CA . ASN A 1 141 ? -36.680 -7.315 66.511 1.00 83.50 141 ASN A CA 1
ATOM 1118 C C . ASN A 1 141 ? -36.060 -8.379 65.594 1.00 83.50 141 ASN A C 1
ATOM 1120 O O . ASN A 1 141 ? -35.061 -8.112 64.915 1.00 83.50 141 ASN A O 1
ATOM 1124 N N . ALA A 1 142 ? -36.665 -9.566 65.506 1.00 85.88 142 ALA A N 1
ATOM 1125 C CA . ALA A 1 142 ? -36.220 -10.617 64.593 1.00 85.88 142 ALA A CA 1
ATOM 1126 C C . ALA A 1 142 ? -36.350 -10.195 63.117 1.00 85.88 142 ALA A C 1
ATOM 1128 O O . ALA A 1 142 ? -35.426 -10.414 62.325 1.00 85.88 142 ALA A O 1
ATOM 1129 N N . LYS A 1 143 ? -37.462 -9.548 62.736 1.00 82.94 143 LYS A N 1
ATOM 1130 C CA . LYS A 1 143 ? -37.661 -9.016 61.375 1.00 82.94 143 LYS A CA 1
ATOM 1131 C C . LYS A 1 143 ? -36.697 -7.875 61.054 1.00 82.94 143 LYS A C 1
ATOM 1133 O O . LYS A 1 143 ? -36.120 -7.877 59.970 1.00 82.94 143 LYS A O 1
ATOM 1138 N N . SER A 1 144 ? -36.447 -6.973 62.002 1.00 80.69 144 SER A N 1
ATOM 1139 C CA . SER A 1 144 ? -35.476 -5.880 61.854 1.00 80.69 144 SER A CA 1
ATOM 1140 C C . SER A 1 144 ? -34.051 -6.400 61.604 1.00 80.69 144 SER A C 1
ATOM 1142 O O . SER A 1 144 ? -33.374 -5.955 60.675 1.00 80.69 144 SER A O 1
ATOM 1144 N N . LYS A 1 145 ? -33.609 -7.427 62.348 1.00 85.44 145 LYS A N 1
ATOM 1145 C CA . LYS A 1 145 ? -32.307 -8.085 62.116 1.00 85.44 145 LYS A CA 1
ATOM 1146 C C . LYS A 1 145 ? -32.216 -8.732 60.730 1.00 85.44 145 LYS A C 1
ATOM 1148 O O . LYS A 1 145 ? -31.200 -8.575 60.053 1.00 85.44 145 LYS A O 1
ATOM 1153 N N . LYS A 1 146 ? -33.274 -9.424 60.284 1.00 80.88 146 LYS A N 1
ATOM 1154 C CA . LYS A 1 146 ? -33.339 -10.007 58.930 1.00 80.88 146 LYS A CA 1
ATOM 1155 C C . LYS A 1 146 ? -33.253 -8.935 57.844 1.00 80.88 146 LYS A C 1
ATOM 1157 O O . LYS A 1 146 ? -32.547 -9.139 56.861 1.00 80.88 146 LYS A O 1
ATOM 1162 N N . LEU A 1 147 ? -33.927 -7.800 58.038 1.00 75.62 147 LEU A N 1
ATOM 1163 C CA . LEU A 1 147 ? -33.895 -6.676 57.105 1.00 75.62 147 LEU A CA 1
ATOM 1164 C C . LEU A 1 147 ? -32.464 -6.143 56.944 1.00 75.62 147 LEU A C 1
ATOM 1166 O O . LEU A 1 147 ? -31.952 -6.136 55.830 1.00 75.62 147 LEU A O 1
ATOM 1170 N N . LYS A 1 148 ? -31.780 -5.828 58.053 1.00 76.31 148 LYS A N 1
ATOM 1171 C CA . LYS A 1 148 ? -30.380 -5.358 58.035 1.00 76.31 148 LYS A CA 1
ATOM 1172 C C . LYS A 1 148 ? -29.429 -6.350 57.363 1.00 76.31 148 LYS A C 1
ATOM 1174 O O . LYS A 1 148 ? -28.550 -5.957 56.602 1.00 76.31 148 LYS A O 1
ATOM 1179 N N . HIS A 1 149 ? -29.606 -7.649 57.613 1.00 75.69 149 HIS A N 1
ATOM 1180 C CA . HIS A 1 149 ? -28.781 -8.673 56.971 1.00 75.69 149 HIS A CA 1
ATOM 1181 C C . HIS A 1 149 ? -28.974 -8.699 55.445 1.00 75.69 149 HIS A C 1
ATOM 1183 O O . HIS A 1 149 ? -28.002 -8.829 54.701 1.00 75.69 149 HIS A O 1
ATOM 1189 N N . LEU A 1 150 ? -30.211 -8.524 54.966 1.00 70.38 150 LEU A N 1
ATOM 1190 C CA . LEU A 1 150 ? -30.506 -8.423 53.535 1.00 70.38 150 LEU A CA 1
ATOM 1191 C C . LEU A 1 150 ? -29.944 -7.136 52.907 1.00 70.38 150 LEU A C 1
ATOM 1193 O O . LEU A 1 150 ? -29.451 -7.198 51.781 1.00 70.38 150 LEU A O 1
ATOM 1197 N N . GLU A 1 151 ? -29.967 -6.001 53.615 1.00 67.00 151 GLU A N 1
ATOM 1198 C CA . GLU A 1 151 ? -29.346 -4.746 53.146 1.00 67.00 151 GLU A CA 1
ATOM 1199 C C . GLU A 1 151 ? -27.844 -4.915 52.930 1.00 67.00 151 GLU A C 1
ATOM 1201 O O . GLU A 1 151 ? -27.339 -4.612 51.847 1.00 67.00 151 GLU A O 1
ATOM 1206 N N . ASN A 1 152 ? -27.147 -5.484 53.916 1.00 69.06 152 ASN A N 1
ATOM 1207 C CA . ASN A 1 152 ? -25.705 -5.715 53.833 1.00 69.06 152 ASN A CA 1
ATOM 1208 C C . ASN A 1 152 ? -25.353 -6.660 52.677 1.00 69.06 152 ASN A C 1
ATOM 1210 O O . ASN A 1 152 ? -24.474 -6.358 51.870 1.00 69.06 152 ASN A O 1
ATOM 1214 N N . ARG A 1 153 ? -26.101 -7.761 52.526 1.00 66.25 153 ARG A N 1
ATOM 1215 C CA . ARG A 1 153 ? -25.886 -8.732 51.443 1.00 66.25 153 ARG A CA 1
ATOM 1216 C C . ARG A 1 153 ? -26.129 -8.124 50.058 1.00 66.25 153 ARG A C 1
ATOM 1218 O O . ARG A 1 153 ? -25.455 -8.477 49.092 1.00 66.25 153 ARG A O 1
ATOM 1225 N N . CYS A 1 154 ? -27.084 -7.199 49.953 1.00 65.12 154 CYS A N 1
ATOM 1226 C CA . CYS A 1 154 ? -27.342 -6.459 48.722 1.00 65.12 154 CYS A CA 1
ATOM 1227 C C . CYS A 1 154 ? -26.182 -5.513 48.373 1.00 65.12 154 CYS A C 1
ATOM 1229 O O . CYS A 1 154 ? -25.793 -5.435 47.207 1.00 65.12 154 CYS A O 1
ATOM 1231 N N . CYS A 1 155 ? -25.610 -4.833 49.371 1.00 66.62 155 CYS A N 1
ATOM 1232 C CA . CYS A 1 155 ? -24.458 -3.949 49.196 1.00 66.62 155 CYS A CA 1
ATOM 1233 C C . CYS A 1 155 ? -23.213 -4.725 48.725 1.00 66.62 155 CYS A C 1
ATOM 1235 O O . CYS A 1 155 ? -22.575 -4.340 47.746 1.00 66.62 155 CYS A O 1
ATOM 1237 N N . GLU A 1 156 ? -22.927 -5.879 49.336 1.00 68.44 156 GLU A N 1
ATOM 1238 C CA . GLU A 1 156 ? -21.804 -6.746 48.947 1.00 68.44 156 GLU A CA 1
ATOM 1239 C C . GLU A 1 156 ? -21.937 -7.299 47.522 1.00 68.44 156 GLU A C 1
ATOM 1241 O O . GLU A 1 156 ? -20.962 -7.335 46.773 1.00 68.44 156 GLU A O 1
ATOM 1246 N N . ASN A 1 157 ? -23.142 -7.712 47.115 1.00 67.81 157 ASN A N 1
ATOM 1247 C CA . ASN A 1 157 ? -23.390 -8.149 45.738 1.00 67.81 157 ASN A CA 1
ATOM 1248 C C . ASN A 1 157 ? -23.228 -7.006 44.735 1.00 67.81 157 ASN A C 1
ATOM 1250 O O . ASN A 1 157 ? -22.643 -7.211 43.674 1.00 67.81 157 ASN A O 1
ATOM 1254 N N . CYS A 1 158 ? -23.713 -5.808 45.073 1.00 68.00 158 CYS A N 1
ATOM 1255 C CA . CYS A 1 158 ? -23.547 -4.635 44.221 1.00 68.00 158 CYS A CA 1
ATOM 1256 C C . CYS A 1 158 ? -22.062 -4.304 44.027 1.00 68.00 158 CYS A C 1
ATOM 1258 O O . CYS A 1 158 ? -21.627 -4.099 42.897 1.00 68.00 158 CYS A O 1
ATOM 1260 N N . LYS A 1 159 ? -21.276 -4.342 45.111 1.00 70.94 159 LYS A N 1
ATOM 1261 C CA . LYS A 1 159 ? -19.830 -4.106 45.069 1.00 70.94 159 LYS A CA 1
ATOM 1262 C C . LYS A 1 159 ? -19.099 -5.158 44.232 1.00 70.94 159 LYS A C 1
ATOM 1264 O O . LYS A 1 159 ? -18.354 -4.795 43.333 1.00 70.94 159 LYS A O 1
ATOM 1269 N N . ARG A 1 160 ? -19.390 -6.450 44.429 1.00 73.06 160 ARG A N 1
ATOM 1270 C CA . ARG A 1 160 ? -18.798 -7.532 43.618 1.00 73.06 160 ARG A CA 1
ATOM 1271 C C . ARG A 1 160 ? -19.102 -7.396 42.129 1.00 73.06 160 ARG A C 1
ATOM 1273 O O . ARG A 1 160 ? -18.220 -7.625 41.307 1.00 73.06 160 ARG A O 1
ATOM 1280 N N . ASN A 1 161 ? -20.330 -7.017 41.778 1.00 68.06 161 ASN A N 1
ATOM 1281 C CA . ASN A 1 161 ? -20.702 -6.801 40.381 1.00 68.06 161 ASN A CA 1
ATOM 1282 C C . ASN A 1 161 ? -19.971 -5.594 39.782 1.00 68.06 161 ASN A C 1
ATOM 1284 O O . ASN A 1 161 ? -19.563 -5.647 38.624 1.00 68.06 161 ASN A O 1
ATOM 1288 N N . GLN A 1 162 ? -19.784 -4.529 40.565 1.00 72.62 162 GLN A N 1
ATOM 1289 C CA . GLN A 1 162 ? -19.004 -3.366 40.152 1.00 72.62 162 GLN A CA 1
ATOM 1290 C C . GLN A 1 162 ? -17.526 -3.724 39.948 1.00 72.62 162 GLN A C 1
ATOM 1292 O O . GLN A 1 162 ? -16.967 -3.396 38.905 1.00 72.62 162 GLN A O 1
ATOM 1297 N N . ASP A 1 163 ? -16.921 -4.461 40.882 1.00 76.44 163 ASP A N 1
ATOM 1298 C CA . ASP A 1 163 ? -15.529 -4.917 40.786 1.00 76.44 163 ASP A CA 1
ATOM 1299 C C . ASP A 1 163 ? -15.325 -5.826 39.561 1.00 76.44 163 ASP A C 1
ATOM 1301 O O . ASP A 1 163 ? -14.362 -5.664 38.810 1.00 76.44 163 ASP A O 1
ATOM 1305 N N . PHE A 1 164 ? -16.270 -6.738 39.302 1.00 79.81 164 PHE A N 1
ATOM 1306 C CA . PHE A 1 164 ? -16.252 -7.585 38.109 1.00 79.81 164 PHE A CA 1
ATOM 1307 C C . PHE A 1 164 ? -16.362 -6.764 36.818 1.00 79.81 164 PHE A C 1
ATOM 1309 O O . PHE A 1 164 ? -15.634 -7.032 35.863 1.00 79.81 164 PHE A O 1
ATOM 1316 N N . ALA A 1 165 ? -17.234 -5.750 36.784 1.00 72.19 165 ALA A N 1
ATOM 1317 C CA . ALA A 1 165 ? -17.374 -4.870 35.628 1.00 72.19 165 ALA A CA 1
ATOM 1318 C C . ALA A 1 165 ? -16.072 -4.100 35.346 1.00 72.19 165 ALA A C 1
ATOM 1320 O O . ALA A 1 165 ? -15.604 -4.099 34.207 1.00 72.19 165 ALA A O 1
ATOM 1321 N N . VAL A 1 166 ? -15.438 -3.532 36.376 1.00 81.12 166 VAL A N 1
ATOM 1322 C CA . VAL A 1 166 ? -14.156 -2.816 36.251 1.00 81.12 166 VAL A CA 1
ATOM 1323 C C . VAL A 1 166 ? -13.040 -3.742 35.761 1.00 81.12 166 VAL A C 1
ATOM 1325 O O . VAL A 1 166 ? -12.319 -3.397 34.827 1.00 81.12 166 VAL A O 1
ATOM 1328 N N . GLU A 1 167 ? -12.916 -4.940 36.335 1.00 89.88 167 GLU A N 1
ATOM 1329 C CA . GLU A 1 167 ? -11.909 -5.920 35.911 1.00 89.88 167 GLU A CA 1
ATOM 1330 C C . GLU A 1 167 ? -12.156 -6.406 34.474 1.00 89.88 167 GLU A C 1
ATOM 1332 O O . GLU A 1 167 ? -11.218 -6.548 33.687 1.00 89.88 167 GLU A O 1
ATOM 1337 N N . SER A 1 168 ? -13.420 -6.614 34.091 1.00 85.62 168 SER A N 1
ATOM 1338 C CA . SER A 1 168 ? -13.774 -6.975 32.715 1.00 85.62 168 SER A CA 1
ATOM 1339 C C . SER A 1 168 ? -13.405 -5.871 31.719 1.00 85.62 168 SER A C 1
ATOM 1341 O O . SER A 1 168 ? -12.827 -6.169 30.673 1.00 85.62 168 SER A O 1
ATOM 1343 N N . GLN A 1 169 ? -13.636 -4.603 32.074 1.00 84.06 169 GLN A N 1
ATOM 1344 C CA . GLN A 1 169 ? -13.269 -3.461 31.243 1.00 84.06 169 GLN A CA 1
ATOM 1345 C C . GLN A 1 169 ? -11.749 -3.349 31.105 1.00 84.06 169 GLN A C 1
ATOM 1347 O O . GLN A 1 169 ? -11.239 -3.251 29.993 1.00 84.06 169 GLN A O 1
ATOM 1352 N N . ARG A 1 170 ? -11.004 -3.502 32.206 1.00 90.69 170 ARG A N 1
ATOM 1353 C CA . ARG A 1 170 ? -9.535 -3.501 32.186 1.00 90.69 170 ARG A CA 1
ATOM 1354 C C . ARG A 1 170 ? -8.962 -4.571 31.250 1.00 90.69 170 ARG A C 1
ATOM 1356 O O . ARG A 1 170 ? -7.960 -4.341 30.573 1.00 90.69 170 ARG A O 1
ATOM 1363 N N . ARG A 1 171 ? -9.582 -5.754 31.193 1.00 90.50 171 ARG A N 1
ATOM 1364 C CA . ARG A 1 171 ? -9.186 -6.824 30.260 1.00 90.50 171 ARG A CA 1
ATOM 1365 C C . ARG A 1 171 ? -9.465 -6.462 28.805 1.00 90.50 171 ARG A C 1
ATOM 1367 O O . ARG A 1 171 ? -8.647 -6.800 27.945 1.00 90.50 171 ARG A O 1
ATOM 1374 N N . LEU A 1 172 ? -10.583 -5.789 28.533 1.00 86.25 172 LEU A N 1
ATOM 1375 C CA . LEU A 1 172 ? -10.895 -5.277 27.199 1.00 86.25 172 LEU A CA 1
ATOM 1376 C C . LEU A 1 172 ? -9.872 -4.221 26.775 1.00 86.25 172 LEU A C 1
ATOM 1378 O O . LEU A 1 172 ? -9.295 -4.361 25.702 1.00 86.25 172 LEU A O 1
ATOM 1382 N N . ASP A 1 173 ? -9.546 -3.264 27.642 1.00 89.19 173 ASP A N 1
ATOM 1383 C CA . ASP A 1 173 ? -8.570 -2.205 27.349 1.00 89.19 173 ASP A CA 1
ATOM 1384 C C . ASP A 1 173 ? -7.161 -2.784 27.094 1.00 89.19 173 ASP A C 1
ATOM 1386 O O . ASP A 1 173 ? -6.479 -2.430 26.129 1.00 89.19 173 ASP A O 1
ATOM 1390 N N . ASN A 1 174 ? -6.738 -3.766 27.897 1.00 91.88 174 ASN A N 1
ATOM 1391 C CA . ASN A 1 174 ? -5.478 -4.492 27.685 1.00 91.88 174 ASN A CA 1
ATOM 1392 C C . ASN A 1 174 ? -5.456 -5.308 26.381 1.00 91.88 174 ASN A C 1
ATOM 1394 O O . ASN A 1 174 ? -4.393 -5.553 25.813 1.00 91.88 174 ASN A O 1
ATOM 1398 N N . SER A 1 175 ? -6.611 -5.790 25.928 1.00 89.38 175 SER A N 1
ATOM 1399 C CA . SER A 1 175 ? -6.714 -6.510 24.655 1.00 89.38 175 SER A CA 1
ATOM 1400 C C . SER A 1 175 ? -6.702 -5.533 23.482 1.00 89.38 175 SER A C 1
ATOM 1402 O O . SER A 1 175 ? -6.003 -5.774 22.502 1.00 89.38 175 SER A O 1
ATOM 1404 N N . GLN A 1 176 ? -7.398 -4.402 23.615 1.00 88.88 176 GLN A N 1
ATOM 1405 C CA . GLN A 1 176 ? -7.437 -3.340 22.615 1.00 88.88 176 GLN A CA 1
ATOM 1406 C C . GLN A 1 176 ? -6.044 -2.759 22.361 1.00 88.88 176 GLN A C 1
ATOM 1408 O O . GLN A 1 176 ? -5.608 -2.691 21.219 1.00 88.88 176 GLN A O 1
ATOM 1413 N N . THR A 1 177 ? -5.289 -2.464 23.419 1.00 92.31 177 THR A N 1
ATOM 1414 C CA . THR A 1 177 ? -3.910 -1.957 23.300 1.00 92.31 177 THR A CA 1
ATOM 1415 C C . THR A 1 177 ? -2.977 -2.904 22.534 1.00 92.31 177 THR A C 1
ATOM 1417 O O . THR A 1 177 ? -2.144 -2.442 21.756 1.00 92.31 177 THR A O 1
ATOM 1420 N N . LYS A 1 178 ? -3.132 -4.229 22.684 1.00 92.62 178 LYS A N 1
ATOM 1421 C CA . LYS A 1 178 ? -2.374 -5.226 21.900 1.00 92.62 178 LYS A CA 1
ATOM 1422 C C . LYS A 1 178 ? -2.783 -5.262 20.429 1.00 92.62 178 LYS A C 1
ATOM 1424 O O . LYS A 1 178 ? -1.942 -5.499 19.559 1.00 92.62 178 LYS A O 1
ATOM 1429 N N . VAL A 1 179 ? -4.072 -5.067 20.148 1.00 90.25 179 VAL A N 1
ATOM 1430 C CA . VAL A 1 179 ? -4.578 -4.968 18.773 1.00 90.25 179 VAL A CA 1
ATOM 1431 C C . VAL A 1 179 ? -4.017 -3.712 18.114 1.00 90.25 179 VAL A C 1
ATOM 1433 O O . VAL A 1 179 ? -3.463 -3.808 17.021 1.00 90.25 179 VAL A O 1
ATOM 1436 N N . ASP A 1 180 ? -4.060 -2.576 18.807 1.00 91.56 180 ASP A N 1
ATOM 1437 C CA . ASP A 1 180 ? -3.560 -1.298 18.299 1.00 91.56 180 ASP A CA 1
ATOM 1438 C C . ASP A 1 180 ? -2.051 -1.359 18.006 1.00 91.56 180 ASP A C 1
ATOM 1440 O O . ASP A 1 180 ? -1.608 -0.906 16.948 1.00 91.56 180 ASP A O 1
ATOM 1444 N N . SER A 1 181 ? -1.253 -1.987 18.884 1.00 93.00 181 SER A N 1
ATOM 1445 C CA . SER A 1 181 ? 0.187 -2.161 18.645 1.00 93.00 181 SER A CA 1
ATOM 1446 C C . SER A 1 181 ? 0.469 -3.063 17.439 1.00 93.00 181 SER A C 1
ATOM 1448 O O . SER A 1 181 ? 1.316 -2.738 16.609 1.00 93.00 181 SER A O 1
ATOM 1450 N N . SER A 1 182 ? -0.276 -4.165 17.301 1.00 93.38 182 SER A N 1
ATOM 1451 C CA . SER A 1 182 ? -0.146 -5.081 16.158 1.00 93.38 182 SER A CA 1
ATOM 1452 C C . SER A 1 182 ? -0.560 -4.411 14.843 1.00 93.38 182 SER A C 1
ATOM 1454 O O . SER A 1 182 ? 0.071 -4.611 13.806 1.00 93.38 182 SER A O 1
ATOM 1456 N N . GLN A 1 183 ? -1.602 -3.576 14.873 1.00 92.06 183 GLN A N 1
ATOM 1457 C CA . GLN A 1 183 ? -2.069 -2.823 13.711 1.00 92.06 183 GLN A CA 1
ATOM 1458 C C . GLN A 1 183 ? -1.060 -1.746 13.289 1.00 92.06 183 GLN A C 1
ATOM 1460 O O . GLN A 1 183 ? -0.842 -1.552 12.091 1.00 92.06 183 GLN A O 1
ATOM 1465 N N . ALA A 1 184 ? -0.416 -1.075 14.249 1.00 93.19 184 ALA A N 1
ATOM 1466 C CA . ALA A 1 184 ? 0.655 -0.121 13.971 1.00 93.19 184 ALA A CA 1
ATOM 1467 C C . ALA A 1 184 ? 1.866 -0.802 13.310 1.00 93.19 184 ALA A C 1
ATOM 1469 O O . ALA A 1 184 ? 2.378 -0.300 12.308 1.00 93.19 184 ALA A O 1
ATOM 1470 N N . GLU A 1 185 ? 2.274 -1.973 13.808 1.00 96.12 185 GLU A N 1
ATOM 1471 C CA . GLU A 1 185 ? 3.366 -2.757 13.219 1.00 96.12 185 GLU A CA 1
ATOM 1472 C C . GLU A 1 185 ? 3.034 -3.212 11.788 1.00 96.12 185 GLU A C 1
ATOM 1474 O O . GLU A 1 185 ? 3.855 -3.082 10.877 1.00 96.12 185 GLU A O 1
ATOM 1479 N N . LEU A 1 186 ? 1.807 -3.693 11.560 1.00 94.62 186 LEU A N 1
ATOM 1480 C CA . LEU A 1 186 ? 1.355 -4.096 10.229 1.00 94.62 186 LEU A CA 1
ATOM 1481 C C . LEU A 1 186 ? 1.339 -2.910 9.255 1.00 94.62 186 LEU A C 1
ATOM 1483 O O . LEU A 1 186 ? 1.751 -3.055 8.105 1.00 94.62 186 LEU A O 1
ATOM 1487 N N . LYS A 1 187 ? 0.901 -1.731 9.710 1.00 96.56 187 LYS A N 1
ATOM 1488 C CA . LYS A 1 187 ? 0.892 -0.513 8.893 1.00 96.56 187 LYS A CA 1
ATOM 1489 C C . LYS A 1 187 ? 2.308 -0.107 8.474 1.00 96.56 187 LYS A C 1
ATOM 1491 O O . LYS A 1 187 ? 2.512 0.182 7.298 1.00 96.56 187 LYS A O 1
ATOM 1496 N N . ALA A 1 188 ? 3.276 -0.160 9.392 1.00 95.56 188 ALA A N 1
ATOM 1497 C CA . ALA A 1 188 ? 4.679 0.117 9.084 1.00 95.56 188 ALA A CA 1
ATOM 1498 C C . ALA A 1 188 ? 5.245 -0.864 8.039 1.00 95.56 188 ALA A C 1
ATOM 1500 O O . ALA A 1 188 ? 5.873 -0.442 7.071 1.00 95.56 188 ALA A O 1
ATOM 1501 N N . LYS A 1 189 ? 4.940 -2.164 8.171 1.00 95.88 189 LYS A N 1
ATOM 1502 C CA . LYS A 1 189 ? 5.339 -3.192 7.190 1.00 95.88 189 LYS A CA 1
ATOM 1503 C C . LYS A 1 189 ? 4.718 -2.968 5.808 1.00 95.88 189 LYS A C 1
ATOM 1505 O O . LYS A 1 189 ? 5.385 -3.162 4.796 1.00 95.88 189 LYS A O 1
ATOM 1510 N N . ILE A 1 190 ? 3.450 -2.558 5.741 1.00 93.25 190 ILE A N 1
ATOM 1511 C CA . ILE A 1 190 ? 2.789 -2.225 4.467 1.00 93.25 190 ILE A CA 1
ATOM 1512 C C . ILE A 1 190 ? 3.492 -1.043 3.790 1.00 93.25 190 ILE A C 1
ATOM 1514 O O . ILE A 1 190 ? 3.703 -1.067 2.578 1.00 93.25 190 ILE A O 1
ATOM 1518 N N . GLU A 1 191 ? 3.870 -0.025 4.559 1.00 95.12 191 GLU A N 1
ATOM 1519 C CA . GLU A 1 191 ? 4.558 1.160 4.046 1.00 95.12 191 GLU A CA 1
ATOM 1520 C C . GLU A 1 191 ? 5.958 0.824 3.512 1.00 95.12 191 GLU A C 1
ATOM 1522 O O . GLU A 1 191 ? 6.301 1.226 2.401 1.00 95.12 191 GLU A O 1
ATOM 1527 N N . GLU A 1 192 ? 6.709 -0.026 4.216 1.00 95.44 192 GLU A N 1
ATOM 1528 C CA . GLU A 1 192 ? 7.989 -0.568 3.743 1.00 95.44 192 GLU A CA 1
ATOM 1529 C C . GLU A 1 192 ? 7.837 -1.330 2.413 1.00 95.44 192 GLU A C 1
ATOM 1531 O O . GLU A 1 192 ? 8.570 -1.078 1.454 1.00 95.44 192 GLU A O 1
ATOM 1536 N N . VAL A 1 193 ? 6.833 -2.209 2.307 1.00 93.31 193 VAL A N 1
ATOM 1537 C CA . VAL A 1 193 ? 6.546 -2.950 1.065 1.00 93.31 193 VAL A CA 1
ATOM 1538 C C . VAL A 1 193 ? 6.176 -2.006 -0.085 1.00 93.31 193 VAL A C 1
ATOM 1540 O O . VAL A 1 193 ? 6.591 -2.239 -1.223 1.00 93.31 193 VAL A O 1
ATOM 1543 N N . MET A 1 194 ? 5.427 -0.930 0.181 1.00 91.31 194 MET A N 1
ATOM 1544 C CA . MET A 1 194 ? 5.106 0.075 -0.839 1.00 91.31 194 MET A CA 1
ATOM 1545 C C . MET A 1 194 ? 6.359 0.799 -1.343 1.00 91.31 194 MET A C 1
ATOM 1547 O O . MET A 1 194 ? 6.514 0.959 -2.555 1.00 91.31 194 MET A O 1
ATOM 1551 N N . VAL A 1 195 ? 7.273 1.181 -0.446 1.00 91.44 195 VAL A N 1
ATOM 1552 C CA . VAL A 1 195 ? 8.548 1.817 -0.818 1.00 91.44 195 VAL A CA 1
ATOM 1553 C C . VAL A 1 195 ? 9.395 0.878 -1.679 1.00 91.44 195 VAL A C 1
ATOM 1555 O O . VAL A 1 195 ? 9.850 1.276 -2.753 1.00 91.44 195 VAL A O 1
ATOM 1558 N N . LEU A 1 196 ? 9.546 -0.387 -1.272 1.00 87.75 196 LEU A N 1
ATOM 1559 C CA . LEU A 1 196 ? 10.302 -1.385 -2.038 1.00 87.75 196 LEU A CA 1
ATOM 1560 C C . LEU A 1 196 ? 9.716 -1.606 -3.440 1.00 87.75 196 LEU A C 1
ATOM 1562 O O . LEU A 1 196 ? 10.456 -1.685 -4.421 1.00 87.75 196 LEU A O 1
ATOM 1566 N N . LYS A 1 197 ? 8.384 -1.654 -3.558 1.00 87.81 197 LYS A N 1
ATOM 1567 C CA . LYS A 1 197 ? 7.706 -1.822 -4.849 1.00 87.81 197 LYS A CA 1
ATOM 1568 C C . LYS A 1 197 ? 7.894 -0.613 -5.770 1.00 87.81 197 LYS A C 1
ATOM 1570 O O . LYS A 1 197 ? 8.071 -0.797 -6.975 1.00 87.81 197 LYS A O 1
ATOM 1575 N N . ASN A 1 198 ? 7.878 0.601 -5.223 1.00 82.75 198 ASN A N 1
ATOM 1576 C CA . ASN A 1 198 ? 8.128 1.818 -5.997 1.00 82.75 198 ASN A CA 1
ATOM 1577 C C . ASN A 1 198 ? 9.564 1.852 -6.536 1.00 82.75 198 ASN A C 1
ATOM 1579 O O . ASN A 1 198 ? 9.747 2.048 -7.736 1.00 82.75 198 ASN A O 1
ATOM 1583 N N . LEU A 1 199 ? 10.556 1.534 -5.698 1.00 81.56 199 LEU A N 1
ATOM 1584 C CA . LEU A 1 199 ? 11.960 1.419 -6.117 1.00 81.56 199 LEU A CA 1
ATOM 1585 C C . LEU A 1 199 ? 12.150 0.366 -7.220 1.00 81.56 199 LEU A C 1
ATOM 1587 O O . LEU A 1 199 ? 12.887 0.578 -8.184 1.00 81.56 199 LEU A O 1
ATOM 1591 N N . GLN A 1 200 ? 11.458 -0.773 -7.116 1.00 79.25 200 GLN A N 1
ATOM 1592 C CA . GLN A 1 200 ? 11.495 -1.802 -8.156 1.00 79.25 200 GLN A CA 1
ATOM 1593 C C . GLN A 1 200 ? 10.898 -1.298 -9.481 1.00 79.25 200 GLN A C 1
ATOM 1595 O O . GLN A 1 200 ? 11.433 -1.605 -10.545 1.00 79.25 200 GLN A O 1
ATOM 1600 N N . CYS A 1 201 ? 9.826 -0.503 -9.432 1.00 71.62 201 CYS A N 1
ATOM 1601 C CA . CYS A 1 201 ? 9.208 0.088 -10.618 1.00 71.62 201 CYS A CA 1
ATOM 1602 C C . CYS A 1 201 ? 10.131 1.108 -11.304 1.00 71.62 201 CYS A C 1
ATOM 1604 O O . CYS A 1 201 ? 10.318 1.033 -12.518 1.00 71.62 201 CYS A O 1
ATOM 1606 N N . GLU A 1 202 ? 10.762 2.001 -10.536 1.00 73.56 202 GLU A N 1
ATOM 1607 C CA . GLU A 1 202 ? 11.719 2.988 -11.057 1.00 73.56 202 GLU A CA 1
ATOM 1608 C C . GLU A 1 202 ? 12.896 2.311 -11.772 1.00 73.56 202 GLU A C 1
ATOM 1610 O O . GLU A 1 202 ? 13.226 2.670 -12.903 1.00 73.56 202 GLU A O 1
ATOM 1615 N N . ASN A 1 203 ? 13.452 1.249 -11.178 1.00 74.00 203 ASN A N 1
ATOM 1616 C CA . ASN A 1 203 ? 14.501 0.443 -11.807 1.00 74.00 203 ASN A CA 1
ATOM 1617 C C . ASN A 1 203 ? 14.020 -0.286 -13.075 1.00 74.00 203 ASN A C 1
ATOM 1619 O O . ASN A 1 203 ? 14.791 -0.497 -14.011 1.00 74.00 203 ASN A O 1
ATOM 1623 N N . CYS A 1 204 ? 12.755 -0.707 -13.140 1.00 69.19 204 CYS A N 1
ATOM 1624 C CA . CYS A 1 204 ? 12.201 -1.305 -14.356 1.00 69.19 204 CYS A CA 1
ATOM 1625 C C . CYS A 1 204 ? 12.014 -0.280 -15.483 1.00 69.19 204 CYS A C 1
ATOM 1627 O O . CYS A 1 204 ? 12.162 -0.644 -16.651 1.00 69.19 204 CYS A O 1
ATOM 1629 N N . ILE A 1 205 ? 11.679 0.970 -15.153 1.00 72.69 205 ILE A N 1
ATOM 1630 C CA . ILE A 1 205 ? 11.521 2.056 -16.129 1.00 72.69 205 ILE A CA 1
ATOM 1631 C C . ILE A 1 205 ? 12.890 2.455 -16.688 1.00 72.69 205 ILE A C 1
ATOM 1633 O O . ILE A 1 205 ? 13.077 2.398 -17.901 1.00 72.69 205 ILE A O 1
ATOM 1637 N N . SER A 1 206 ? 13.877 2.719 -15.826 1.00 73.56 206 SER A N 1
ATOM 1638 C CA . SER A 1 206 ? 15.226 3.115 -16.259 1.00 73.56 206 SER A CA 1
ATOM 1639 C C . SER A 1 206 ? 15.890 2.068 -17.163 1.00 73.56 206 SER A C 1
ATOM 1641 O O . SER A 1 206 ? 16.481 2.405 -18.188 1.00 73.56 206 SER A O 1
ATOM 1643 N N . ASN A 1 207 ? 15.722 0.780 -16.848 1.00 76.69 207 ASN A N 1
ATOM 1644 C CA . ASN A 1 207 ? 16.231 -0.306 -17.687 1.00 76.69 207 ASN A CA 1
ATOM 1645 C C . ASN A 1 207 ? 15.523 -0.394 -19.049 1.00 76.69 207 ASN A C 1
ATOM 1647 O O . ASN A 1 207 ? 16.155 -0.746 -20.048 1.00 76.69 207 ASN A O 1
ATOM 1651 N N . LYS A 1 208 ? 14.220 -0.084 -19.118 1.00 77.12 208 LYS A N 1
ATOM 1652 C CA . LYS A 1 208 ? 13.499 -0.020 -20.398 1.00 77.12 208 LYS A CA 1
ATOM 1653 C C . LYS A 1 208 ? 13.994 1.144 -21.251 1.00 77.12 208 LYS A C 1
ATOM 1655 O O . LYS A 1 208 ? 14.187 0.937 -22.447 1.00 77.12 208 LYS A O 1
ATOM 1660 N N . ASP A 1 209 ? 14.247 2.300 -20.647 1.00 78.44 209 ASP A N 1
ATOM 1661 C CA . ASP A 1 209 ? 14.742 3.487 -21.351 1.00 78.44 209 ASP A CA 1
ATOM 1662 C C . ASP A 1 209 ? 16.173 3.283 -21.879 1.00 78.44 209 ASP A C 1
ATOM 1664 O O . ASP A 1 209 ? 16.461 3.570 -23.040 1.00 78.44 209 ASP A O 1
ATOM 1668 N N . ALA A 1 210 ? 17.058 2.659 -21.096 1.00 78.44 210 ALA A N 1
ATOM 1669 C CA . ALA A 1 210 ? 18.401 2.302 -21.567 1.00 78.44 210 ALA A CA 1
ATOM 1670 C C . ALA A 1 210 ? 18.366 1.299 -22.741 1.00 78.44 210 ALA A C 1
ATOM 1672 O O . ALA A 1 210 ? 19.155 1.382 -23.692 1.00 78.44 210 ALA A O 1
ATOM 1673 N N . ALA A 1 211 ? 17.429 0.344 -22.704 1.00 81.56 211 ALA A N 1
ATOM 1674 C CA . ALA A 1 211 ? 17.249 -0.630 -23.775 1.00 81.56 211 ALA A CA 1
ATOM 1675 C C . ALA A 1 211 ? 16.668 -0.004 -25.056 1.00 81.56 211 ALA A C 1
ATOM 1677 O O . ALA A 1 211 ? 17.028 -0.430 -26.158 1.00 81.56 211 ALA A O 1
ATOM 1678 N N . THR A 1 212 ? 15.775 0.986 -24.951 1.00 85.50 212 THR A N 1
ATOM 1679 C CA . THR A 1 212 ? 15.253 1.714 -26.120 1.00 85.50 212 THR A CA 1
ATOM 1680 C C . THR A 1 212 ? 16.314 2.629 -26.720 1.00 85.50 212 THR A C 1
ATOM 1682 O O . THR A 1 212 ? 16.479 2.620 -27.940 1.00 85.50 212 THR A O 1
ATOM 1685 N N . GLU A 1 213 ? 17.101 3.324 -25.896 1.00 88.81 213 GLU A N 1
ATOM 1686 C CA . GLU A 1 213 ? 18.217 4.154 -26.359 1.00 88.81 213 GLU A CA 1
ATOM 1687 C C . GLU A 1 213 ? 19.256 3.323 -27.125 1.00 88.81 213 GLU A C 1
ATOM 1689 O O . GLU A 1 213 ? 19.621 3.665 -28.253 1.00 88.81 213 GLU A O 1
ATOM 1694 N N . SER A 1 214 ? 19.640 2.161 -26.587 1.00 88.50 214 SER A N 1
ATOM 1695 C CA . SER A 1 214 ? 20.561 1.234 -27.260 1.00 88.50 214 SER A CA 1
ATOM 1696 C C . SER A 1 214 ? 20.025 0.760 -28.621 1.00 88.50 214 SER A C 1
ATOM 1698 O O . SER A 1 214 ? 20.775 0.664 -29.594 1.00 88.50 214 SER A O 1
ATOM 1700 N N . LYS A 1 215 ? 18.713 0.501 -28.733 1.00 92.69 215 LYS A N 1
ATOM 1701 C CA . LYS A 1 215 ? 18.078 0.111 -30.006 1.00 92.69 215 LYS A CA 1
ATOM 1702 C C . LYS A 1 215 ? 18.081 1.244 -31.030 1.00 92.69 215 LYS A C 1
ATOM 1704 O O . LYS A 1 215 ? 18.323 0.985 -32.207 1.00 92.69 215 LYS A O 1
ATOM 1709 N N . ILE A 1 216 ? 17.835 2.481 -30.599 1.00 92.69 216 ILE A N 1
ATOM 1710 C CA . ILE A 1 216 ? 17.885 3.662 -31.473 1.00 92.69 216 ILE A CA 1
ATOM 1711 C C . ILE A 1 216 ? 19.311 3.873 -31.992 1.00 92.69 216 ILE A C 1
ATOM 1713 O O . ILE A 1 216 ? 19.504 4.093 -33.188 1.00 92.69 216 ILE A O 1
ATOM 1717 N N . GLN A 1 217 ? 20.319 3.743 -31.125 1.00 92.19 217 GLN A N 1
ATOM 1718 C CA . GLN A 1 217 ? 21.725 3.849 -31.527 1.00 92.19 217 GLN A CA 1
ATOM 1719 C C . GLN A 1 217 ? 22.106 2.781 -32.561 1.00 92.19 217 GLN A C 1
ATOM 1721 O O . GLN A 1 217 ? 22.738 3.107 -33.568 1.00 92.19 217 GLN A O 1
ATOM 1726 N N . LEU A 1 218 ? 21.667 1.532 -32.367 1.00 94.44 218 LEU A N 1
ATOM 1727 C CA . LEU A 1 218 ? 21.900 0.449 -33.325 1.00 94.44 218 LEU A CA 1
ATOM 1728 C C . LEU A 1 218 ? 21.227 0.723 -34.678 1.00 94.44 218 LEU A C 1
ATOM 1730 O O . LEU A 1 218 ? 21.869 0.588 -35.719 1.00 94.44 218 LEU A O 1
ATOM 1734 N N . ALA A 1 219 ? 19.965 1.162 -34.671 1.00 93.75 219 ALA A N 1
ATOM 1735 C CA . ALA A 1 219 ? 19.240 1.511 -35.892 1.00 93.75 219 ALA A CA 1
ATOM 1736 C C . ALA A 1 219 ? 19.938 2.647 -36.661 1.00 93.75 219 ALA A C 1
ATOM 1738 O O . ALA A 1 219 ? 20.132 2.552 -37.874 1.00 93.75 219 ALA A O 1
ATOM 1739 N N . ASN A 1 220 ? 20.397 3.685 -35.955 1.00 93.44 220 ASN A N 1
ATOM 1740 C CA . ASN A 1 220 ? 21.140 4.796 -36.551 1.00 93.44 220 ASN A CA 1
ATOM 1741 C C . ASN A 1 220 ? 22.474 4.339 -37.160 1.00 93.44 220 ASN A C 1
ATOM 1743 O O . ASN A 1 220 ? 22.826 4.751 -38.269 1.00 93.44 220 ASN A O 1
ATOM 1747 N N . ALA A 1 221 ? 23.212 3.465 -36.467 1.00 94.19 221 ALA A N 1
ATOM 1748 C CA . ALA A 1 221 ? 24.450 2.890 -36.986 1.00 94.19 221 ALA A CA 1
ATOM 1749 C C . ALA A 1 221 ? 24.201 2.062 -38.256 1.00 94.19 221 ALA A C 1
ATOM 1751 O O . ALA A 1 221 ? 24.971 2.154 -39.213 1.00 94.19 221 ALA A O 1
ATOM 1752 N N . GLN A 1 222 ? 23.099 1.312 -38.300 1.00 95.19 222 GLN A N 1
ATOM 1753 C CA . GLN A 1 222 ? 22.732 0.487 -39.446 1.00 95.19 222 GLN A CA 1
ATOM 1754 C C . GLN A 1 222 ? 22.355 1.331 -40.671 1.00 95.19 222 GLN A C 1
ATOM 1756 O O . GLN A 1 222 ? 22.857 1.074 -41.763 1.00 95.19 222 GLN A O 1
ATOM 1761 N N . VAL A 1 223 ? 21.577 2.404 -40.488 1.00 96.50 223 VAL A N 1
ATOM 1762 C CA . VAL A 1 223 ? 21.273 3.370 -41.562 1.00 96.50 223 VAL A CA 1
ATOM 1763 C C . VAL A 1 223 ? 22.554 4.012 -42.105 1.00 96.50 223 VAL A C 1
ATOM 1765 O O . VAL A 1 223 ? 22.729 4.142 -43.322 1.00 96.50 223 VAL A O 1
ATOM 1768 N N . LYS A 1 224 ? 23.488 4.381 -41.219 1.00 97.62 224 LYS A N 1
ATOM 1769 C CA . LYS A 1 224 ? 24.784 4.939 -41.624 1.00 97.62 224 LYS A CA 1
ATOM 1770 C C . LYS A 1 224 ? 25.609 3.927 -42.425 1.00 97.62 224 LYS A C 1
ATOM 1772 O O . LYS A 1 224 ? 26.195 4.308 -43.435 1.00 97.62 224 LYS A O 1
ATOM 1777 N N . ALA A 1 225 ? 25.623 2.658 -42.019 1.00 95.19 225 ALA A N 1
ATOM 1778 C CA . ALA A 1 225 ? 26.312 1.593 -42.746 1.00 95.19 225 ALA A CA 1
ATOM 1779 C C . ALA A 1 225 ? 25.737 1.402 -44.160 1.00 95.19 225 ALA A C 1
ATOM 1781 O O . ALA A 1 225 ? 26.495 1.447 -45.127 1.00 95.19 225 ALA A O 1
ATOM 1782 N N . SER A 1 226 ? 24.409 1.315 -44.299 1.00 95.88 226 SER A N 1
ATOM 1783 C CA . SER A 1 226 ? 23.751 1.216 -45.611 1.00 95.88 226 SER A CA 1
ATOM 1784 C C . SER A 1 226 ? 24.045 2.430 -46.500 1.00 95.88 226 SER A C 1
ATOM 1786 O O . SER A 1 226 ? 24.260 2.300 -47.704 1.00 95.88 226 SER A O 1
ATOM 1788 N N . THR A 1 227 ? 24.121 3.625 -45.911 1.00 96.62 227 THR A N 1
ATOM 1789 C CA . THR A 1 227 ? 24.482 4.843 -46.651 1.00 96.62 227 THR A CA 1
ATOM 1790 C C . THR A 1 227 ? 25.916 4.775 -47.177 1.00 96.62 227 THR A C 1
ATOM 1792 O O . THR A 1 227 ? 26.161 5.069 -48.344 1.00 96.62 227 THR A O 1
ATOM 1795 N N . LEU A 1 228 ? 26.870 4.347 -46.349 1.00 97.19 228 LEU A N 1
ATOM 1796 C CA . LEU A 1 228 ? 28.264 4.194 -46.772 1.00 97.19 228 LEU A CA 1
ATOM 1797 C C . LEU A 1 228 ? 28.426 3.113 -47.851 1.00 97.19 228 LEU A C 1
ATOM 1799 O O . LEU A 1 228 ? 29.204 3.296 -48.783 1.00 97.19 228 LEU A O 1
ATOM 1803 N N . GLU A 1 229 ? 27.661 2.026 -47.772 1.00 96.19 229 GLU A N 1
ATOM 1804 C CA . GLU A 1 229 ? 27.677 0.947 -48.763 1.00 96.19 229 GLU A CA 1
ATOM 1805 C C . GLU A 1 229 ? 27.183 1.419 -50.140 1.00 96.19 229 GLU A C 1
ATOM 1807 O O . GLU A 1 229 ? 27.818 1.154 -51.161 1.00 96.19 229 GLU A O 1
ATOM 1812 N N . THR A 1 230 ? 26.103 2.208 -50.184 1.00 96.69 230 THR A N 1
ATOM 1813 C CA . THR A 1 230 ? 25.626 2.798 -51.450 1.00 96.69 230 THR A CA 1
ATOM 1814 C C . THR A 1 230 ? 26.645 3.763 -52.064 1.00 96.69 230 THR A C 1
ATOM 1816 O O . THR A 1 230 ? 26.863 3.733 -53.276 1.00 96.69 230 THR A O 1
ATOM 1819 N N . GLN A 1 231 ? 27.327 4.570 -51.243 1.00 97.12 231 GLN A N 1
ATOM 1820 C CA . GLN A 1 231 ? 28.405 5.451 -51.704 1.00 97.12 231 GLN A CA 1
ATOM 1821 C C . GLN A 1 231 ? 29.606 4.665 -52.241 1.00 97.12 231 GLN A C 1
ATOM 1823 O O . GLN A 1 231 ? 30.157 5.028 -53.282 1.00 97.12 231 GLN A O 1
ATOM 1828 N N . LEU A 1 232 ? 29.995 3.581 -51.564 1.00 96.44 232 LEU A N 1
ATOM 1829 C CA . LEU A 1 232 ? 31.088 2.713 -51.994 1.00 96.44 232 LEU A CA 1
ATOM 1830 C C . LEU A 1 232 ? 30.788 2.083 -53.359 1.00 96.44 232 LEU A C 1
ATOM 1832 O O . LEU A 1 232 ? 31.627 2.146 -54.258 1.00 96.44 232 LEU A O 1
ATOM 1836 N N . ASN A 1 233 ? 29.574 1.562 -53.542 1.00 96.31 233 ASN A N 1
ATOM 1837 C CA . ASN A 1 233 ? 29.142 0.975 -54.809 1.00 96.31 233 ASN A CA 1
ATOM 1838 C C . ASN A 1 233 ? 29.147 2.008 -55.945 1.00 96.31 233 ASN A C 1
ATOM 1840 O O . ASN A 1 233 ? 29.658 1.730 -57.028 1.00 96.31 233 ASN A O 1
ATOM 1844 N N . ALA A 1 234 ? 28.667 3.231 -55.691 1.00 96.56 234 ALA A N 1
ATOM 1845 C CA . ALA A 1 234 ? 28.718 4.311 -56.676 1.00 96.56 234 ALA A CA 1
ATOM 1846 C C . ALA A 1 234 ? 30.164 4.647 -57.091 1.00 96.56 234 ALA A C 1
ATOM 1848 O O . ALA A 1 234 ? 30.455 4.788 -58.280 1.00 96.56 234 ALA A O 1
ATOM 1849 N N . LYS A 1 235 ? 31.092 4.716 -56.125 1.00 97.06 235 LYS A N 1
ATOM 1850 C CA . LYS A 1 235 ? 32.521 4.923 -56.412 1.00 97.06 235 LYS A CA 1
ATOM 1851 C C . LYS A 1 235 ? 33.150 3.758 -57.169 1.00 97.06 235 LYS A C 1
ATOM 1853 O O . LYS A 1 235 ? 34.006 3.981 -58.023 1.00 97.06 235 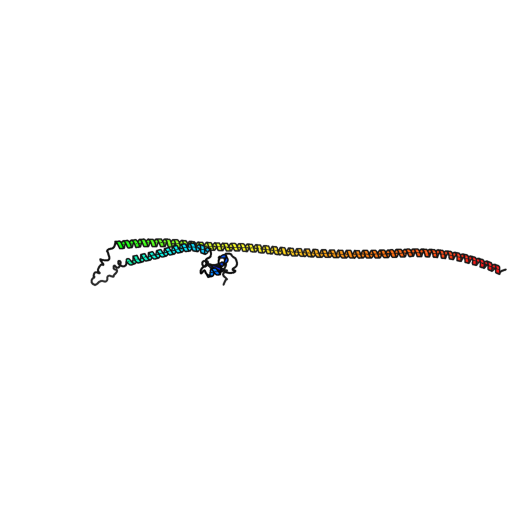LYS A O 1
ATOM 1858 N N . GLN A 1 236 ? 32.717 2.529 -56.914 1.00 96.81 236 GLN A N 1
ATOM 1859 C CA . GLN A 1 236 ? 33.208 1.359 -57.635 1.00 96.81 236 GLN A CA 1
ATOM 1860 C C . GLN A 1 236 ? 32.788 1.369 -59.114 1.00 96.81 236 GLN A C 1
ATOM 1862 O O . GLN A 1 236 ? 33.602 1.038 -59.979 1.00 96.81 236 GLN A O 1
ATOM 1867 N N . GLU A 1 237 ? 31.564 1.803 -59.427 1.00 96.62 237 GLU A N 1
ATOM 1868 C CA . GLU A 1 237 ? 31.108 1.976 -60.816 1.00 96.62 237 GLU A CA 1
ATOM 1869 C C . GLU A 1 237 ? 31.833 3.122 -61.542 1.00 96.62 237 GLU A C 1
ATOM 1871 O O . GLU A 1 237 ? 32.197 2.994 -62.717 1.00 96.62 237 GLU A O 1
ATOM 1876 N N . GLU A 1 238 ? 32.132 4.216 -60.835 1.00 97.19 238 GLU A N 1
ATOM 1877 C CA . GLU A 1 238 ? 32.957 5.312 -61.362 1.00 97.19 238 GLU A CA 1
ATOM 1878 C C . GLU A 1 238 ? 34.354 4.802 -61.766 1.00 97.19 238 GLU A C 1
ATOM 1880 O O . GLU A 1 238 ? 34.807 5.039 -62.888 1.00 97.19 238 GLU A O 1
ATOM 1885 N N . VAL A 1 239 ? 35.006 4.011 -60.905 1.00 97.12 239 VAL A N 1
ATOM 1886 C CA . VAL A 1 239 ? 36.314 3.399 -61.197 1.00 97.12 239 VAL A CA 1
ATOM 1887 C C . VAL A 1 239 ? 36.248 2.453 -62.400 1.00 97.12 239 VAL A C 1
ATOM 1889 O O . VAL A 1 239 ? 37.133 2.495 -63.256 1.00 97.12 239 VAL A O 1
ATOM 1892 N N . LYS A 1 240 ? 35.203 1.623 -62.523 1.00 97.06 240 LYS A N 1
ATOM 1893 C CA . LYS A 1 240 ? 35.019 0.743 -63.696 1.00 97.06 240 LYS A CA 1
ATOM 1894 C C . LYS A 1 240 ? 34.909 1.538 -64.998 1.00 97.06 240 LYS A C 1
ATOM 1896 O O . LYS A 1 240 ? 35.513 1.164 -66.008 1.00 97.06 240 LYS A O 1
ATOM 1901 N N . THR A 1 241 ? 34.176 2.647 -64.961 1.00 97.12 241 THR A N 1
ATOM 1902 C CA . THR A 1 241 ? 34.014 3.546 -66.109 1.00 97.12 241 THR A CA 1
ATOM 1903 C C . THR A 1 241 ? 35.354 4.166 -66.505 1.00 97.12 241 THR A C 1
ATOM 1905 O O . THR A 1 241 ? 35.744 4.116 -67.673 1.00 97.12 241 THR A O 1
ATOM 1908 N N . LEU A 1 242 ? 36.107 4.682 -65.527 1.00 97.56 242 LEU A N 1
ATOM 1909 C CA . LEU A 1 242 ? 37.436 5.251 -65.760 1.00 97.56 242 LEU A CA 1
ATOM 1910 C C . LEU A 1 242 ? 38.417 4.216 -66.328 1.00 97.56 242 LEU A C 1
ATOM 1912 O O . LEU A 1 242 ? 39.130 4.516 -67.283 1.00 97.56 242 LEU A O 1
ATOM 1916 N N . ASN A 1 243 ? 38.410 2.985 -65.813 1.00 96.44 243 ASN A N 1
ATOM 1917 C CA . ASN A 1 243 ? 39.265 1.907 -66.319 1.00 96.44 243 ASN A CA 1
ATOM 1918 C C . ASN A 1 243 ? 38.943 1.531 -67.772 1.00 96.44 243 ASN A C 1
ATOM 1920 O O . ASN A 1 243 ? 39.857 1.294 -68.564 1.00 96.44 243 ASN A O 1
ATOM 1924 N N . SER A 1 244 ? 37.661 1.520 -68.142 1.00 96.81 244 SER A N 1
ATOM 1925 C CA . SER A 1 244 ? 37.242 1.274 -69.529 1.00 96.81 244 SER A CA 1
ATOM 1926 C C . SER A 1 244 ? 37.776 2.365 -70.461 1.00 96.81 244 SER A C 1
ATOM 1928 O O . SER A 1 244 ? 38.388 2.060 -71.484 1.00 96.81 244 SER A O 1
ATOM 1930 N N . LYS A 1 245 ? 37.673 3.635 -70.044 1.00 98.06 245 LYS A N 1
ATOM 1931 C CA . LYS A 1 245 ? 38.215 4.780 -70.789 1.00 98.06 245 LYS A CA 1
ATOM 1932 C C . LYS A 1 245 ? 39.740 4.728 -70.934 1.00 98.06 245 LYS A C 1
ATOM 1934 O O . LYS A 1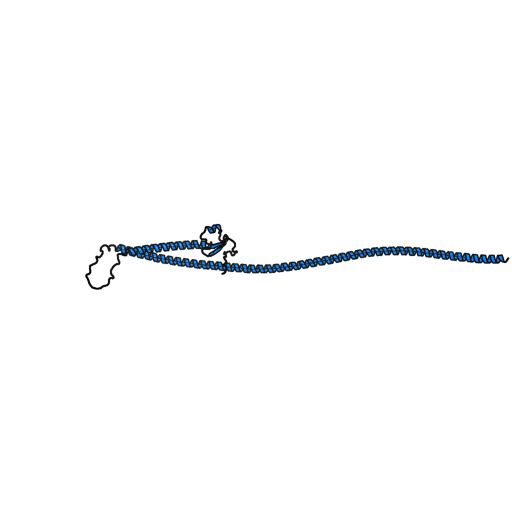 245 ? 40.263 5.032 -72.001 1.00 98.06 245 LYS A O 1
ATOM 1939 N N . ILE A 1 246 ? 40.463 4.317 -69.888 1.00 97.94 246 ILE A N 1
ATOM 1940 C CA . ILE A 1 246 ? 41.919 4.105 -69.961 1.00 97.94 246 ILE A CA 1
ATOM 1941 C C . ILE A 1 246 ? 42.254 3.027 -71.002 1.00 97.94 246 ILE A C 1
ATOM 1943 O O . ILE A 1 246 ? 43.177 3.205 -71.793 1.00 97.94 246 ILE A O 1
ATOM 1947 N N . SER A 1 247 ? 41.495 1.927 -71.044 1.00 97.31 247 SER A N 1
ATOM 1948 C CA . SER A 1 247 ? 41.700 0.866 -72.039 1.00 97.31 247 SER A CA 1
ATOM 1949 C C . SER A 1 247 ? 41.484 1.359 -73.473 1.00 97.31 247 SER A C 1
ATOM 1951 O O . SER A 1 247 ? 42.267 1.019 -74.360 1.00 97.31 247 SER A O 1
ATOM 1953 N N . GLU A 1 248 ? 40.458 2.179 -73.705 1.00 97.69 248 GLU A N 1
ATOM 1954 C CA . GLU A 1 248 ? 40.191 2.793 -75.011 1.00 97.69 248 GLU A CA 1
ATOM 1955 C C . GLU A 1 248 ? 41.321 3.731 -75.443 1.00 97.69 248 GLU A C 1
ATOM 1957 O O . GLU A 1 248 ? 41.854 3.574 -76.541 1.00 97.69 248 GLU A O 1
ATOM 1962 N N . LEU A 1 249 ? 41.750 4.635 -74.556 1.00 98.19 249 LEU A N 1
ATOM 1963 C CA . LEU A 1 249 ? 42.866 5.546 -74.825 1.00 98.19 249 LEU A CA 1
ATOM 1964 C C . LEU A 1 249 ? 44.164 4.786 -75.123 1.00 98.19 249 LEU A C 1
ATOM 1966 O O . LEU A 1 249 ? 44.902 5.161 -76.030 1.00 98.19 249 LEU A O 1
ATOM 1970 N N . ASN A 1 250 ? 44.432 3.683 -74.420 1.00 97.44 250 ASN A N 1
ATOM 1971 C CA . ASN A 1 250 ? 45.602 2.848 -74.698 1.00 97.44 250 ASN A CA 1
ATOM 1972 C C . ASN A 1 250 ? 45.546 2.215 -76.098 1.00 97.44 250 ASN A C 1
ATOM 1974 O O . ASN A 1 250 ? 46.557 2.205 -76.799 1.00 97.44 250 ASN A O 1
ATOM 1978 N N . LYS A 1 251 ? 44.372 1.746 -76.547 1.00 97.69 251 LYS A N 1
ATOM 1979 C CA . LYS A 1 251 ? 44.199 1.230 -77.918 1.00 97.69 251 LYS A CA 1
ATOM 1980 C C . LYS A 1 251 ? 44.447 2.313 -78.965 1.00 97.69 251 LYS A C 1
ATOM 1982 O O . LYS A 1 251 ? 45.084 2.039 -79.982 1.00 97.69 251 LYS A O 1
ATOM 1987 N N . GLU A 1 252 ? 43.963 3.529 -78.725 1.00 98.12 252 GLU A N 1
ATOM 1988 C CA . GLU A 1 252 ? 44.190 4.669 -79.618 1.00 98.12 252 GLU A CA 1
ATOM 1989 C C . GLU A 1 252 ? 45.681 5.029 -79.689 1.00 98.12 252 GLU A C 1
ATOM 1991 O O . GLU A 1 252 ? 46.238 5.187 -80.777 1.00 98.12 252 GLU A O 1
ATOM 1996 N N . ILE A 1 253 ? 46.362 5.066 -78.540 1.00 97.94 253 ILE A N 1
ATOM 1997 C CA . ILE A 1 253 ? 47.811 5.275 -78.458 1.00 97.94 253 ILE A CA 1
ATOM 1998 C C . ILE A 1 253 ? 48.564 4.209 -79.273 1.00 97.94 253 ILE A C 1
ATOM 2000 O O . ILE A 1 253 ? 49.427 4.555 -80.080 1.00 97.94 253 ILE A O 1
ATOM 2004 N N . GLU A 1 254 ? 48.221 2.924 -79.138 1.00 97.25 254 GLU A N 1
ATOM 2005 C CA . GLU A 1 254 ? 48.835 1.842 -79.923 1.00 97.25 254 GLU A CA 1
ATOM 2006 C C . GLU A 1 254 ? 48.618 1.995 -81.438 1.00 97.25 254 GLU A C 1
ATOM 2008 O O . GLU A 1 254 ? 49.535 1.759 -82.233 1.00 97.25 254 GLU A O 1
ATOM 2013 N N . GLN A 1 255 ? 47.417 2.398 -81.861 1.00 97.25 255 GLN A N 1
ATOM 2014 C CA . GLN A 1 255 ? 47.111 2.665 -83.272 1.00 97.25 255 GLN A CA 1
ATOM 2015 C C . GLN A 1 255 ? 47.916 3.854 -83.810 1.00 97.25 255 GLN A C 1
ATOM 2017 O O . GLN A 1 255 ? 48.476 3.783 -84.912 1.00 97.25 255 GLN A O 1
ATOM 2022 N N . ASN A 1 256 ? 48.037 4.916 -83.015 1.00 98.00 256 ASN A N 1
ATOM 2023 C CA . ASN A 1 256 ? 48.839 6.086 -83.351 1.00 98.00 256 ASN A CA 1
ATOM 2024 C C . ASN A 1 256 ? 50.322 5.718 -83.491 1.00 98.00 256 ASN A C 1
ATOM 2026 O O . ASN A 1 256 ? 50.949 6.094 -84.483 1.00 98.00 256 ASN A O 1
ATOM 2030 N N . TYR A 1 257 ? 50.870 4.903 -82.581 1.00 98.19 257 TYR A N 1
ATOM 2031 C CA . TYR A 1 257 ? 52.244 4.397 -82.689 1.00 98.19 257 TYR A CA 1
ATOM 2032 C C . TYR A 1 257 ? 52.484 3.609 -83.985 1.00 98.19 257 TYR A C 1
ATOM 2034 O O . TYR A 1 257 ? 53.475 3.858 -84.675 1.00 98.19 257 TYR A O 1
ATOM 2042 N N . LYS A 1 258 ? 51.571 2.703 -84.367 1.00 97.50 258 LYS A N 1
ATOM 2043 C CA . LYS A 1 258 ? 51.664 1.954 -85.640 1.00 97.50 258 LYS A CA 1
ATOM 2044 C C . LYS A 1 258 ? 51.642 2.883 -86.855 1.00 97.50 258 LYS A C 1
ATOM 2046 O O . LYS A 1 258 ? 52.413 2.695 -87.797 1.00 97.50 258 LYS A O 1
ATOM 2051 N N . THR A 1 259 ? 50.792 3.906 -86.819 1.00 97.88 259 THR A N 1
ATOM 2052 C CA . THR A 1 259 ? 50.688 4.903 -87.891 1.00 97.88 259 THR A CA 1
ATOM 2053 C C . THR A 1 259 ? 51.985 5.695 -88.029 1.00 97.88 259 THR A C 1
ATOM 2055 O O . THR A 1 259 ? 52.534 5.762 -89.130 1.00 97.88 259 THR A O 1
ATOM 2058 N N . ILE A 1 260 ? 52.527 6.215 -86.921 1.00 98.19 260 ILE A N 1
ATOM 2059 C CA . ILE A 1 260 ? 53.815 6.928 -86.888 1.00 98.19 260 ILE A CA 1
ATOM 2060 C C . ILE A 1 260 ? 54.927 6.055 -87.475 1.00 98.19 260 ILE A C 1
ATOM 2062 O O . ILE A 1 260 ? 55.682 6.517 -88.329 1.00 98.19 260 ILE A O 1
ATOM 2066 N N . TYR A 1 261 ? 54.998 4.784 -87.073 1.00 98.00 261 TYR A N 1
ATOM 2067 C CA . TYR A 1 261 ? 55.986 3.848 -87.603 1.00 98.00 261 TYR A CA 1
ATOM 2068 C C . TYR A 1 261 ? 55.876 3.698 -89.132 1.00 98.00 261 TYR A C 1
ATOM 2070 O O . TYR A 1 261 ? 56.870 3.847 -89.841 1.00 98.00 261 TYR A O 1
ATOM 2078 N N . SER A 1 262 ? 54.663 3.499 -89.661 1.00 96.81 262 SER A N 1
ATOM 2079 C CA . SER A 1 262 ? 54.439 3.377 -91.112 1.00 96.81 262 SER A CA 1
ATOM 2080 C C . SER A 1 262 ? 54.792 4.651 -91.895 1.00 96.81 262 SER A C 1
ATOM 2082 O O . SER A 1 262 ? 55.341 4.581 -92.996 1.00 96.81 262 SER A O 1
ATOM 2084 N N . LEU A 1 263 ? 54.506 5.828 -91.328 1.00 97.94 263 LEU A N 1
ATOM 2085 C CA . LEU A 1 263 ? 54.852 7.114 -91.930 1.00 97.94 263 LEU A CA 1
ATOM 2086 C C . LEU A 1 263 ? 56.369 7.312 -91.965 1.00 97.94 263 LEU A C 1
ATOM 2088 O O . LEU A 1 263 ? 56.888 7.780 -92.976 1.00 97.94 263 LEU A O 1
ATOM 2092 N N . ASN A 1 264 ? 57.078 6.907 -90.909 1.00 97.69 264 ASN A N 1
ATOM 2093 C CA . ASN A 1 264 ? 58.537 6.981 -90.852 1.00 97.69 264 ASN A CA 1
ATOM 2094 C C . ASN A 1 264 ? 59.207 6.104 -91.921 1.00 97.69 264 ASN A C 1
ATOM 2096 O O . ASN A 1 264 ? 60.128 6.578 -92.588 1.00 97.69 264 ASN A O 1
ATOM 2100 N N . GLU A 1 265 ? 58.718 4.881 -92.154 1.00 97.94 265 GLU A N 1
ATOM 2101 C CA . GLU A 1 265 ? 59.226 4.036 -93.250 1.00 97.94 265 GLU A CA 1
ATOM 2102 C C . GLU A 1 265 ? 58.967 4.677 -94.623 1.00 97.94 265 GLU A C 1
ATOM 2104 O O . GLU A 1 265 ? 59.877 4.777 -95.444 1.00 97.94 265 GLU A O 1
ATOM 2109 N N . ARG A 1 266 ? 57.777 5.251 -94.856 1.00 97.62 266 ARG A N 1
ATOM 2110 C CA . ARG A 1 266 ? 57.496 5.983 -96.108 1.00 97.62 266 ARG A CA 1
ATOM 2111 C C . ARG A 1 266 ? 58.405 7.198 -96.299 1.00 97.62 266 ARG A C 1
ATOM 2113 O O . ARG A 1 266 ? 58.834 7.470 -97.418 1.00 97.62 266 ARG A O 1
ATOM 2120 N N . ILE A 1 267 ? 58.695 7.947 -95.231 1.00 98.06 267 ILE A N 1
ATOM 2121 C CA . ILE A 1 267 ? 59.631 9.083 -95.270 1.00 98.06 267 ILE A CA 1
ATOM 2122 C C . ILE A 1 267 ? 61.028 8.604 -95.676 1.00 98.06 267 ILE A C 1
ATOM 2124 O O . ILE A 1 267 ? 61.685 9.252 -96.492 1.00 98.06 267 ILE A O 1
ATOM 2128 N N . LYS A 1 268 ? 61.477 7.467 -95.138 1.00 97.38 268 LYS A N 1
ATOM 2129 C CA . LYS A 1 268 ? 62.761 6.852 -95.484 1.00 97.38 268 LYS A CA 1
ATOM 2130 C C . LYS A 1 268 ? 62.818 6.459 -96.966 1.00 97.38 268 LYS A C 1
ATOM 2132 O O . LYS A 1 268 ? 63.732 6.911 -97.655 1.00 97.38 268 LYS A O 1
ATOM 2137 N N . ASP A 1 269 ? 61.806 5.761 -97.481 1.00 97.06 269 ASP A N 1
ATOM 2138 C CA . ASP A 1 269 ? 61.721 5.372 -98.900 1.00 97.06 269 ASP A CA 1
ATOM 2139 C C . ASP A 1 269 ? 61.718 6.585 -99.847 1.00 97.06 269 ASP A C 1
ATOM 2141 O O . ASP A 1 269 ? 62.405 6.614 -100.879 1.00 97.06 269 ASP A O 1
ATOM 2145 N N . LEU A 1 270 ? 60.955 7.627 -99.492 1.00 97.44 270 LEU A N 1
ATOM 2146 C CA . LEU A 1 270 ? 60.917 8.883 -100.242 1.00 97.44 270 LEU A CA 1
ATOM 2147 C C . LEU A 1 270 ? 62.284 9.575 -100.241 1.00 97.44 270 LEU A C 1
ATOM 2149 O O . LEU A 1 270 ? 62.730 10.053 -101.288 1.00 97.44 270 LEU A O 1
ATOM 2153 N N . ASN A 1 271 ? 62.969 9.603 -99.098 1.00 96.69 271 ASN A N 1
ATOM 2154 C CA . ASN A 1 271 ? 64.308 10.174 -98.979 1.00 96.69 271 ASN A CA 1
ATOM 2155 C C . ASN A 1 271 ? 65.338 9.412 -99.824 1.00 96.69 271 ASN A C 1
ATOM 2157 O O . ASN A 1 271 ? 66.140 10.043 -100.521 1.00 96.69 271 ASN A O 1
ATOM 2161 N N . ASP A 1 272 ? 65.290 8.081 -99.826 1.00 96.88 272 ASP A N 1
ATOM 2162 C CA . ASP A 1 272 ? 66.163 7.248 -100.656 1.00 96.88 272 ASP A CA 1
ATOM 2163 C C . ASP A 1 272 ? 65.898 7.473 -102.152 1.00 96.88 272 ASP A C 1
ATOM 2165 O O . ASP A 1 272 ? 66.832 7.686 -102.935 1.00 96.88 272 ASP A O 1
ATOM 2169 N N . THR A 1 273 ? 64.627 7.562 -102.551 1.00 96.69 273 THR A N 1
ATOM 2170 C CA . THR A 1 273 ? 64.230 7.898 -103.928 1.00 96.69 273 THR A CA 1
ATOM 2171 C C . THR A 1 273 ? 64.739 9.281 -104.346 1.00 96.69 273 THR A C 1
ATOM 2173 O O . THR A 1 273 ? 65.292 9.448 -105.439 1.00 96.69 273 THR A O 1
ATOM 2176 N N . LEU A 1 274 ? 64.597 10.291 -103.479 1.00 96.06 274 LEU A N 1
ATOM 2177 C CA . LEU A 1 274 ? 65.118 11.639 -103.720 1.00 96.06 274 LEU A CA 1
ATOM 2178 C C . LEU A 1 274 ? 66.643 11.636 -103.867 1.00 96.06 274 LEU A C 1
ATOM 2180 O O . LEU A 1 274 ? 67.178 12.320 -104.743 1.00 96.06 274 LEU A O 1
ATOM 2184 N N . LYS A 1 275 ? 67.353 10.846 -103.056 1.00 95.44 275 LYS A N 1
ATOM 2185 C CA . LYS A 1 275 ? 68.810 10.681 -103.140 1.00 95.44 275 LYS A CA 1
ATOM 2186 C C . LYS A 1 275 ? 69.233 10.085 -104.485 1.00 95.44 275 LYS A C 1
ATOM 2188 O O . LYS A 1 275 ? 70.190 10.580 -105.080 1.00 95.44 275 LYS A O 1
ATOM 2193 N N . ILE A 1 276 ? 68.514 9.078 -104.988 1.00 95.19 276 ILE A N 1
ATOM 2194 C CA . ILE A 1 276 ? 68.751 8.492 -106.318 1.00 95.19 276 ILE A CA 1
ATOM 2195 C C . ILE A 1 276 ? 68.509 9.536 -107.415 1.00 95.19 276 ILE A C 1
ATOM 2197 O O . ILE A 1 276 ? 69.401 9.781 -108.226 1.00 95.19 276 ILE A O 1
ATOM 2201 N N . LYS A 1 277 ? 67.355 10.219 -107.406 1.00 95.31 277 LYS A N 1
ATOM 2202 C CA . LYS A 1 277 ? 67.034 11.255 -108.407 1.00 95.31 277 LYS A CA 1
ATOM 2203 C C . LYS A 1 277 ? 68.076 12.375 -108.442 1.00 95.31 277 LYS A C 1
ATOM 2205 O O . LYS A 1 277 ? 68.510 12.763 -109.525 1.00 95.31 277 LYS A O 1
ATOM 2210 N N . ARG A 1 278 ? 68.532 12.853 -107.276 1.00 94.12 278 ARG A N 1
ATOM 2211 C CA . ARG A 1 278 ? 69.612 13.852 -107.173 1.00 94.12 278 ARG A CA 1
ATOM 2212 C C . ARG A 1 278 ? 70.907 13.374 -107.841 1.00 94.12 278 ARG A C 1
ATOM 2214 O O . ARG A 1 278 ? 71.537 14.158 -108.545 1.00 94.12 278 ARG A O 1
ATOM 2221 N N . LYS A 1 279 ? 71.285 12.099 -107.669 1.00 92.62 279 LYS A N 1
ATOM 2222 C CA . LYS A 1 279 ? 72.453 11.506 -108.348 1.00 92.62 279 LYS A CA 1
ATOM 2223 C C . LYS A 1 279 ? 72.266 11.414 -109.870 1.00 92.62 279 LYS A C 1
ATOM 2225 O O . LYS A 1 279 ? 73.193 11.721 -110.606 1.00 92.62 279 LYS A O 1
ATOM 2230 N N . CYS A 1 280 ? 71.093 11.015 -110.363 1.00 90.19 280 CYS A N 1
ATOM 2231 C CA . CYS A 1 280 ? 70.834 10.927 -111.809 1.00 90.19 280 CYS A CA 1
ATOM 2232 C C . CYS A 1 280 ? 70.839 12.303 -112.498 1.00 90.19 280 CYS A C 1
ATOM 2234 O O . CYS A 1 280 ? 71.363 12.446 -113.606 1.00 90.19 280 CYS A O 1
ATOM 2236 N N . LEU A 1 281 ? 70.286 13.326 -111.836 1.00 89.19 281 LEU A N 1
ATOM 2237 C CA . LEU A 1 281 ? 70.301 14.704 -112.333 1.00 89.19 281 LEU A CA 1
ATOM 2238 C C . LEU A 1 281 ? 71.726 15.258 -112.425 1.00 89.19 281 LEU A C 1
ATOM 2240 O O . LEU A 1 281 ? 72.079 15.833 -113.451 1.00 89.19 281 LEU A O 1
ATOM 2244 N N . SER A 1 282 ? 72.567 15.025 -111.412 1.00 84.75 282 SER A N 1
ATOM 2245 C CA . SER A 1 282 ? 73.955 15.504 -111.435 1.00 84.75 282 SER A CA 1
ATOM 2246 C C . SER A 1 282 ? 74.807 14.846 -112.526 1.00 84.75 282 SER A C 1
ATOM 2248 O O . SER A 1 282 ? 75.734 15.475 -113.029 1.00 84.75 282 SER A O 1
ATOM 2250 N N . VAL A 1 283 ? 74.489 13.609 -112.929 1.00 81.94 283 VAL A N 1
ATOM 2251 C CA . VAL A 1 283 ? 75.106 12.947 -114.094 1.00 81.94 283 VAL A CA 1
ATOM 2252 C C . VAL A 1 283 ? 74.626 13.570 -115.406 1.00 81.94 283 VAL A C 1
ATOM 2254 O O . VAL A 1 283 ? 75.432 13.797 -116.303 1.00 81.94 283 VAL A O 1
ATOM 2257 N N . SER A 1 284 ? 73.331 13.870 -115.517 1.00 78.81 284 SER A N 1
ATOM 2258 C CA . SER A 1 284 ? 72.747 14.452 -116.735 1.00 78.81 284 SER A CA 1
ATOM 2259 C C . SER A 1 284 ? 73.228 15.884 -116.992 1.00 78.81 284 SER A C 1
ATOM 2261 O O . SER A 1 284 ? 73.370 16.270 -118.140 1.00 78.81 284 SER A O 1
ATOM 2263 N N . GLN A 1 285 ? 73.538 16.646 -115.939 1.00 77.88 285 GLN A N 1
ATOM 2264 C CA . GLN A 1 285 ? 74.096 18.007 -116.022 1.00 77.88 285 GLN A CA 1
ATOM 2265 C C . GLN A 1 285 ? 75.589 18.063 -116.409 1.00 77.88 285 GLN A C 1
ATOM 2267 O O . GLN A 1 285 ? 76.128 19.154 -116.564 1.00 77.88 285 GLN A O 1
ATOM 2272 N N . ARG A 1 286 ? 76.279 16.916 -116.515 1.00 68.69 286 ARG A N 1
ATOM 2273 C CA . ARG A 1 286 ? 77.705 16.823 -116.899 1.00 68.69 286 ARG A CA 1
ATOM 2274 C C . ARG A 1 286 ? 77.931 16.359 -118.346 1.00 68.69 286 ARG A C 1
ATOM 2276 O O . ARG A 1 286 ? 79.085 16.222 -118.743 1.00 68.69 286 ARG A O 1
ATOM 2283 N N . LYS A 1 287 ? 76.862 16.064 -119.087 1.00 52.19 287 LYS A N 1
ATOM 2284 C CA . LYS A 1 287 ? 76.884 15.800 -120.533 1.00 52.19 287 LYS A CA 1
ATOM 2285 C C . LYS A 1 287 ? 76.475 17.061 -121.277 1.00 52.19 287 LYS A C 1
ATOM 2287 O O . LYS A 1 287 ? 77.007 17.247 -122.387 1.00 52.19 287 LYS A O 1
#

pLDDT: mean 79.76, std 16.68, range [35.78, 98.19]

Sequence (287 aa):
MSAKEINCPCGQPDKGFMIECDRCEVWYRGPCAGETAKSSKNKPKWFCEWCKGLRLHFHTLLKGQDALVKKVAKLEREILELRGNRWCSEKVVTEERDSTSTVKAVPYCEKCCTDHEATAKLQKKLSDTQQKVDSLEIELNAKSKKLKHLENRCCENCKRNQDFAVESQRRLDNSQTKVDSSQAELKAKIEEVMVLKNLQCENCISNKDAATESKIQLANAQVKASTLETQLNAKQEEVKTLNSKISELNKEIEQNYKTIYSLNERIKDLNDTLKIKRKCLSVSQRK

Organism: NCBI:txid439358

Secondary structure (DSSP, 8-state):
--------TT-----S-EEE-TTT--EEEHHHHT--HHHHHT-S----HHHHHHHHHHHHHHHHHHHHHHHHHHHHHHHHHHHHTTTTS-----------S--PPPPP-TTS-S-HHHHHHHHHHHHHHHHHHHHHHHHHHHHHHHHHHHHHHHHHHHHHHHHHHHHHHHHHHHHHHHHHHHHHHHHHHHHHHHHHHHHHHHHHHHHHHHHHHHHHHHHHHHHHHHHHHHHHHHHHHHHHHHHHHHHHHHHHHHHHHHHHHHHHHHHHHHHHHHHHHHHHHHHHTT-

InterPro domains:
  IPR001965 Zinc finger, PHD-type [SM00249] (7-52)
  IPR011011 Zinc finger, FYVE/PHD-type [SSF57903] (6-55)
  IPR013083 Zinc finger, RING/FYVE/PHD-type [G3DSA:3.30.40.10] (1-72)

Foldseek 3Di:
DDDPPQDALVRDDPDDDWDAAPPPRHIHDCVRQVHDPVRVVVPPHDHGPLRVVVCVVVVVLVVVLVVLVVVLVVLVVVLVVLVVVCVPPPPDDDDDDDDDDDDDDDDDPPPPPDPPVVNVVSVVVSVVSVVVSVVSVVVSVVSVVVVVVVVVVSVVVVVVVVVVSVVVVVVVVVVVVVVVVVVVVVVVVVVVVVVVVVVVVVVVVVVVVVVVVVVVVVVVVVVVVVVVVVVVVVVVVVVVVVVVVVVVVVVVVVVVVVVVVVVVVVVVVVVVVVVVVVVVVVVVVVD